Protein AF-A0A7S0SX00-F1 (afdb_monomer_lite)

Secondary structure (DSSP, 8-state):
-B-TTS-B--PPPTTPPPEETTEEPP-SHHHHHHHHHHHHHHHHH-GGGHHHHHHHHHHHHT-S-HHHHHHHHHHIIIIITTSHHHHHHHHHHHHHHHHHHHHHHHHHHHHHHHHHHHHHHHHHHHHHHHHHHHHHHHHHHHHHHHHHT-S-------------------PPP------------

Foldseek 3Di:
DQDPVRQDDDDDDPPDADDDPRDGDDPDLVSLLVLLVVLLVCLVPPPVCNVVSLSVLLVQCVDPDPSSNVSSVCCCVPPVCVPVVRVVVSVVSVVVVVVVVVVVVVVVVVVVVVVVVVVVVVVVVVVVVVVVVVVVVVVVVVVVVVVVVPDDDDDDDDDDDDDDDDDDDDDDDDDDDDDDDDDDD

Organism: NCBI:txid81844

Structure (mmCIF, N/CA/C/O backbone):
data_AF-A0A7S0SX00-F1
#
_entry.id   AF-A0A7S0SX00-F1
#
loop_
_atom_site.group_PDB
_atom_site.id
_atom_site.type_symbol
_atom_site.label_atom_id
_atom_site.label_alt_id
_atom_site.label_comp_id
_atom_site.label_asym_id
_atom_site.label_entity_id
_atom_site.label_seq_id
_atom_site.pdbx_PDB_ins_code
_atom_site.Cartn_x
_atom_site.Cartn_y
_atom_site.Cartn_z
_atom_site.occupancy
_atom_site.B_iso_or_equiv
_atom_site.auth_seq_id
_atom_site.auth_comp_id
_atom_site.auth_asym_id
_atom_site.auth_atom_id
_atom_site.pdbx_PDB_model_num
ATOM 1 N N . ALA A 1 1 ? -12.223 7.761 -9.720 1.00 36.47 1 ALA A N 1
ATOM 2 C CA . ALA A 1 1 ? -13.279 6.905 -10.311 1.00 36.47 1 ALA A CA 1
ATOM 3 C C . ALA A 1 1 ? -13.471 5.726 -9.370 1.00 36.47 1 ALA A C 1
ATOM 5 O O . ALA A 1 1 ? -12.463 5.215 -8.903 1.00 36.47 1 ALA A O 1
ATOM 6 N N . CYS A 1 2 ? -14.705 5.360 -9.010 1.00 35.2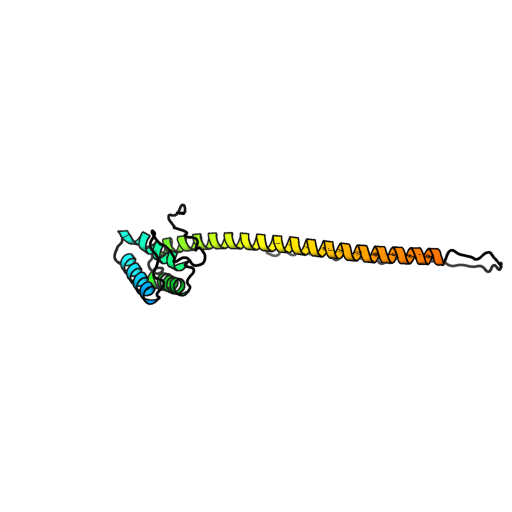8 2 CYS A N 1
ATOM 7 C CA . CYS A 1 2 ? -14.933 4.230 -8.103 1.00 35.28 2 CYS A CA 1
ATOM 8 C C . CYS A 1 2 ? -14.631 2.924 -8.835 1.00 35.28 2 CYS A C 1
ATOM 10 O O . CYS A 1 2 ? -15.199 2.684 -9.901 1.00 35.28 2 CYS A O 1
ATOM 12 N N . ASP A 1 3 ? -13.738 2.110 -8.278 1.00 43.22 3 ASP A N 1
ATOM 13 C CA . ASP A 1 3 ? -13.474 0.779 -8.813 1.00 43.22 3 ASP A CA 1
ATOM 14 C C . ASP A 1 3 ? -14.570 -0.208 -8.381 1.00 43.22 3 ASP A C 1
ATOM 16 O O . ASP A 1 3 ? -15.343 0.065 -7.458 1.00 43.22 3 ASP A O 1
ATOM 20 N N . ARG A 1 4 ? -14.640 -1.372 -9.038 1.00 40.38 4 ARG A N 1
ATOM 21 C CA . ARG A 1 4 ? -15.691 -2.403 -8.844 1.00 40.38 4 ARG A CA 1
ATOM 22 C C . ARG A 1 4 ? -15.840 -2.896 -7.389 1.00 40.38 4 ARG A C 1
ATOM 24 O O . ARG A 1 4 ? -16.861 -3.482 -7.049 1.00 40.38 4 ARG A O 1
ATOM 31 N N . HIS A 1 5 ? -14.858 -2.610 -6.535 1.00 45.47 5 HIS A N 1
ATOM 32 C CA . HIS A 1 5 ? -14.828 -2.945 -5.108 1.00 45.47 5 HIS A CA 1
ATOM 33 C C . HIS A 1 5 ? -15.211 -1.778 -4.175 1.00 45.47 5 HIS A C 1
ATOM 35 O O . HIS A 1 5 ? -15.063 -1.889 -2.964 1.00 45.47 5 HIS A O 1
ATOM 41 N N . GLY A 1 6 ? -15.684 -0.646 -4.708 1.00 46.62 6 GLY A N 1
ATOM 42 C CA . GLY A 1 6 ? -16.074 0.520 -3.905 1.00 46.62 6 GLY A CA 1
ATOM 43 C C . GLY A 1 6 ? -14.903 1.353 -3.369 1.00 46.62 6 GLY A C 1
ATOM 44 O O . GLY A 1 6 ? -15.136 2.312 -2.639 1.00 46.62 6 GLY A O 1
ATOM 45 N N . PHE A 1 7 ? -13.662 1.033 -3.750 1.00 48.25 7 PHE A N 1
ATOM 46 C CA . PHE A 1 7 ? -12.476 1.808 -3.384 1.00 48.25 7 PHE A CA 1
ATOM 47 C C . PHE A 1 7 ? -12.285 2.993 -4.333 1.00 48.25 7 PHE A C 1
ATOM 49 O O . PHE A 1 7 ? -12.305 2.848 -5.562 1.00 48.25 7 PHE A O 1
ATOM 56 N N . PHE A 1 8 ? -12.129 4.187 -3.762 1.00 47.72 8 PHE A N 1
ATOM 57 C CA . PHE A 1 8 ? -11.942 5.413 -4.520 1.00 47.72 8 PHE A CA 1
ATOM 58 C C . PHE A 1 8 ? -10.446 5.649 -4.732 1.00 47.72 8 PHE A C 1
ATOM 60 O O . PHE A 1 8 ? -9.737 6.135 -3.858 1.00 47.72 8 PHE A O 1
ATOM 67 N N . VAL A 1 9 ? -9.949 5.303 -5.920 1.00 47.97 9 VAL A N 1
ATOM 68 C CA . VAL A 1 9 ? -8.576 5.645 -6.303 1.00 47.97 9 VAL A CA 1
ATOM 69 C C . VAL A 1 9 ? -8.582 7.082 -6.819 1.00 47.97 9 VAL A C 1
ATOM 71 O O . VAL A 1 9 ? -8.964 7.340 -7.967 1.00 47.97 9 VAL A O 1
ATOM 74 N N . ASP A 1 10 ? -8.197 8.027 -5.961 1.00 48.75 10 ASP A N 1
ATOM 75 C CA . ASP A 1 10 ? -7.885 9.392 -6.378 1.00 48.75 10 ASP A CA 1
ATOM 76 C C . ASP A 1 10 ? -6.407 9.437 -6.780 1.00 48.75 10 ASP A C 1
ATOM 78 O O . ASP A 1 10 ? -5.506 9.257 -5.961 1.00 48.75 10 ASP A O 1
ATOM 82 N N . THR A 1 11 ? -6.131 9.610 -8.072 1.00 46.94 11 THR A N 1
ATOM 83 C CA . THR A 1 11 ? -4.756 9.798 -8.544 1.00 46.94 11 THR A CA 1
ATOM 84 C C . THR A 1 11 ? -4.294 11.195 -8.133 1.00 46.94 11 THR A C 1
ATOM 86 O O . THR A 1 11 ? -4.898 12.171 -8.597 1.00 46.94 11 THR A O 1
ATOM 89 N N . PRO A 1 12 ? -3.240 11.346 -7.311 1.00 46.03 12 PRO A N 1
ATOM 90 C CA . PRO A 1 12 ? -2.782 12.664 -6.906 1.00 46.03 12 PRO A CA 1
ATOM 91 C C . PRO A 1 12 ? -2.253 13.419 -8.129 1.00 46.03 12 PRO A C 1
ATOM 93 O O . PRO A 1 12 ? -1.304 12.997 -8.793 1.00 46.03 12 PRO A O 1
ATOM 96 N N . LYS A 1 13 ? -2.876 14.559 -8.436 1.00 39.19 13 LYS A N 1
ATOM 97 C CA . LYS A 1 13 ? -2.309 15.551 -9.352 1.00 39.19 13 LYS A CA 1
ATOM 98 C C . LYS A 1 13 ? -1.195 16.282 -8.603 1.00 39.19 13 LYS A C 1
ATOM 100 O O . LYS A 1 13 ? -1.405 16.702 -7.466 1.00 39.19 13 LYS A O 1
ATOM 105 N N . ALA A 1 14 ? -0.031 16.423 -9.236 1.00 36.81 14 ALA A N 1
ATOM 106 C CA . ALA A 1 14 ? 1.136 17.099 -8.672 1.00 36.81 14 ALA A CA 1
ATOM 107 C C . ALA A 1 14 ? 0.743 18.452 -8.040 1.00 36.81 14 ALA A C 1
ATOM 109 O O . ALA A 1 14 ? 0.305 19.361 -8.742 1.00 36.81 14 ALA A O 1
ATOM 110 N N . GLY A 1 15 ? 0.851 18.550 -6.710 1.00 46.94 15 GLY A N 1
ATOM 111 C CA . GLY A 1 15 ? 0.609 19.776 -5.936 1.00 46.94 15 GLY A CA 1
ATOM 112 C C . GLY A 1 15 ? -0.832 20.049 -5.476 1.00 46.94 15 GLY A C 1
ATOM 113 O O . GLY A 1 15 ? -1.072 21.095 -4.882 1.00 46.94 15 GLY A O 1
ATOM 114 N N . GLY A 1 16 ? -1.798 19.157 -5.722 1.00 48.38 16 GLY A N 1
ATOM 115 C CA . GLY A 1 16 ? -3.190 19.345 -5.296 1.00 48.38 16 GLY A CA 1
ATOM 116 C C . GLY A 1 16 ? -3.480 18.728 -3.929 1.00 48.38 16 GLY A C 1
ATOM 117 O O . GLY A 1 16 ? -3.209 17.549 -3.719 1.00 48.38 16 GLY A O 1
ATOM 118 N N . ALA A 1 17 ? -4.058 19.509 -3.014 1.00 52.56 17 ALA A N 1
ATOM 119 C CA . ALA A 1 17 ? -4.502 19.026 -1.710 1.00 52.56 17 ALA A CA 1
ATOM 120 C C . ALA A 1 17 ? -5.427 17.802 -1.859 1.00 52.56 17 ALA A C 1
ATOM 122 O O . ALA A 1 17 ? -6.330 17.799 -2.700 1.00 52.56 17 ALA A O 1
ATOM 123 N N . VAL A 1 18 ? -5.173 16.755 -1.073 1.00 54.34 18 VAL A N 1
ATOM 124 C CA . VAL A 1 18 ? -5.804 15.440 -1.256 1.00 54.34 18 VAL A CA 1
ATOM 125 C C . VAL A 1 18 ? -7.273 15.497 -0.875 1.00 54.34 18 VAL A C 1
ATOM 127 O O . VAL A 1 18 ? -7.613 16.071 0.155 1.00 54.34 18 VAL A O 1
ATOM 130 N N . ARG A 1 19 ? -8.151 14.946 -1.719 1.00 56.34 19 ARG A N 1
ATOM 131 C CA . ARG A 1 19 ? -9.602 15.068 -1.574 1.00 56.34 19 ARG A CA 1
ATOM 132 C C . ARG A 1 19 ? -10.212 13.720 -1.208 1.00 56.34 19 ARG A C 1
ATOM 134 O O . ARG A 1 19 ? -9.896 12.708 -1.810 1.00 56.34 19 ARG A O 1
ATOM 141 N N . TRP A 1 20 ? -11.135 13.726 -0.258 1.00 56.38 20 TRP A N 1
ATOM 142 C CA . TRP A 1 20 ? -11.987 12.591 0.067 1.00 56.38 20 TRP A CA 1
ATOM 143 C C . TRP A 1 20 ? -13.433 13.050 0.187 1.00 56.38 20 TRP A C 1
ATOM 145 O O . TRP A 1 20 ? -13.724 14.044 0.856 1.00 56.38 20 TRP A O 1
ATOM 155 N N . GLY A 1 21 ? -14.343 12.391 -0.537 1.00 57.62 21 GLY A N 1
ATOM 156 C CA . GLY A 1 21 ? -15.744 12.823 -0.624 1.00 57.62 21 GLY A CA 1
ATOM 157 C C . GLY A 1 21 ? -15.900 14.288 -1.067 1.00 57.62 21 GLY A C 1
ATOM 158 O O . GLY A 1 21 ? -16.826 14.973 -0.645 1.00 57.62 21 GLY A O 1
ATOM 159 N N . GLY A 1 22 ? -14.943 14.808 -1.847 1.00 61.22 22 GLY A N 1
ATOM 160 C CA . GLY A 1 22 ? -14.886 16.211 -2.267 1.00 61.22 22 GLY A CA 1
ATOM 161 C C . GLY A 1 22 ? -14.224 17.183 -1.278 1.00 61.22 22 GLY A C 1
ATOM 162 O O . GLY A 1 22 ? -13.987 18.331 -1.668 1.00 61.22 22 GLY A O 1
ATOM 163 N N . ARG A 1 23 ? -13.867 16.749 -0.059 1.00 59.81 23 ARG A N 1
ATOM 164 C CA . ARG A 1 23 ? -13.226 17.570 0.986 1.00 59.81 23 ARG A CA 1
ATOM 165 C C . ARG A 1 23 ? -11.725 17.341 1.073 1.00 59.81 23 ARG A C 1
ATOM 167 O O . ARG A 1 23 ? -11.265 16.220 0.937 1.00 59.81 23 ARG A O 1
ATOM 174 N N . VAL A 1 24 ? -10.973 18.405 1.330 1.00 66.25 24 VAL A N 1
ATOM 175 C CA . VAL A 1 24 ? -9.517 18.335 1.488 1.00 66.25 24 VAL A CA 1
ATOM 176 C C . VAL A 1 24 ? -9.162 17.670 2.822 1.00 66.25 24 VAL A C 1
ATOM 178 O O . VAL A 1 24 ? -9.685 18.078 3.861 1.00 66.25 24 VAL A O 1
ATOM 181 N N . LEU A 1 25 ? -8.294 16.655 2.801 1.00 64.31 25 LEU A N 1
ATOM 182 C CA . LEU A 1 25 ? -7.748 16.052 4.014 1.00 64.31 25 LEU A CA 1
ATOM 183 C C . LEU A 1 25 ? -6.803 17.032 4.720 1.00 64.31 25 LEU A C 1
ATOM 185 O O . LEU A 1 25 ? -6.036 17.738 4.059 1.00 64.31 25 LEU A O 1
ATOM 189 N N . PRO A 1 26 ? -6.815 17.061 6.062 1.00 67.31 26 PRO A N 1
ATOM 190 C CA . PRO A 1 26 ? -5.881 17.881 6.811 1.00 67.31 26 PRO A CA 1
ATOM 191 C C . PRO A 1 26 ? -4.442 17.429 6.544 1.00 67.31 26 PRO A C 1
ATOM 193 O O . PRO A 1 26 ? -4.122 16.249 6.630 1.00 67.31 26 PRO A O 1
ATOM 196 N N . THR A 1 27 ? -3.570 18.388 6.239 1.00 68.06 27 THR A N 1
ATOM 197 C CA . THR A 1 27 ? -2.130 18.156 6.020 1.00 68.06 27 THR A CA 1
ATOM 198 C C . THR A 1 27 ? -1.314 18.378 7.301 1.00 68.06 27 THR A C 1
ATOM 200 O O . THR A 1 27 ? -0.145 18.015 7.373 1.00 68.06 27 THR A O 1
ATOM 203 N N . SER A 1 28 ? -1.910 18.971 8.344 1.00 79.81 28 SER A N 1
ATOM 204 C CA . SER A 1 28 ? -1.239 19.152 9.632 1.00 79.81 28 SER A CA 1
ATOM 205 C C . SER A 1 28 ? -1.174 17.830 10.400 1.00 79.81 28 SER A C 1
ATOM 207 O O . SER A 1 28 ? -2.185 17.152 10.592 1.00 79.81 28 SER A O 1
ATOM 209 N N . GLY A 1 29 ? 0.021 17.470 10.879 1.00 78.81 29 GLY A N 1
ATOM 210 C CA . GLY A 1 29 ? 0.243 16.201 11.574 1.00 78.81 29 GLY A CA 1
ATOM 211 C C . GLY A 1 29 ? -0.714 15.985 12.753 1.00 78.81 29 GLY A C 1
ATOM 212 O O . GLY A 1 29 ? -1.309 14.919 12.874 1.00 78.81 29 GLY A O 1
ATOM 213 N N . GLU A 1 30 ? -0.921 16.989 13.601 1.00 84.50 30 GLU A N 1
ATOM 214 C CA . GLU A 1 30 ? -1.809 16.864 14.768 1.00 84.50 30 GLU A CA 1
ATOM 215 C C . GLU A 1 30 ? -3.259 16.549 14.378 1.00 84.50 30 GLU A C 1
ATOM 217 O O . GLU A 1 30 ? -3.884 15.657 14.956 1.00 84.50 30 GLU A O 1
ATOM 222 N N . ALA A 1 31 ? -3.776 17.205 13.335 1.00 84.88 31 ALA A N 1
ATOM 223 C CA . ALA A 1 31 ? -5.123 16.945 12.839 1.00 84.88 31 ALA A CA 1
ATOM 224 C C . ALA A 1 31 ? -5.249 15.537 12.241 1.00 84.88 31 ALA A C 1
ATOM 226 O O . ALA A 1 31 ? -6.278 14.889 12.416 1.00 84.88 31 ALA A O 1
ATOM 227 N N . VAL A 1 32 ? -4.196 15.037 11.588 1.00 85.50 32 VAL A N 1
ATOM 228 C CA . VAL A 1 32 ? -4.141 13.662 11.071 1.00 85.50 32 VAL A CA 1
ATOM 229 C C . VAL A 1 32 ? -4.155 12.649 12.214 1.00 85.50 32 VAL A C 1
ATOM 231 O O . VAL A 1 32 ? -4.906 11.679 12.153 1.00 85.50 32 VAL A O 1
ATOM 234 N N . THR A 1 33 ? -3.375 12.863 13.278 1.00 88.25 33 THR A N 1
ATOM 235 C CA . THR A 1 33 ? -3.389 11.970 14.450 1.00 88.25 33 THR A CA 1
ATOM 236 C C . THR A 1 33 ? -4.764 11.935 15.100 1.00 88.25 33 THR A C 1
ATOM 238 O O . THR A 1 33 ? -5.264 10.851 15.406 1.00 88.25 33 THR A O 1
ATOM 241 N N . LEU A 1 34 ? -5.387 13.102 15.288 1.00 90.44 34 LEU A N 1
ATOM 242 C CA . LEU A 1 34 ? -6.723 13.190 15.865 1.00 90.44 34 LEU A CA 1
ATOM 243 C C . LEU A 1 34 ? -7.755 12.489 14.975 1.00 90.44 34 LEU A C 1
ATOM 245 O O . LEU A 1 34 ? -8.509 11.662 15.474 1.00 90.44 34 LEU A O 1
ATOM 249 N N . ALA A 1 35 ? -7.748 12.750 13.665 1.00 89.56 35 ALA A N 1
ATOM 250 C CA . ALA A 1 35 ? -8.666 12.122 12.716 1.00 89.56 35 ALA A CA 1
ATOM 251 C C . ALA A 1 35 ? -8.503 10.595 12.661 1.00 89.56 35 ALA A C 1
ATOM 253 O O . ALA A 1 35 ? -9.483 9.859 12.653 1.00 89.56 35 ALA A O 1
ATOM 254 N N . LEU A 1 36 ? -7.268 10.092 12.661 1.00 90.56 36 LEU A N 1
ATOM 255 C CA . LEU A 1 36 ? -7.012 8.651 12.686 1.00 90.56 36 LEU A CA 1
ATOM 256 C C . LEU A 1 36 ? -7.439 8.015 14.017 1.00 90.56 36 LEU A C 1
ATOM 258 O O . LEU A 1 36 ? -7.940 6.891 14.027 1.00 90.56 36 LEU A O 1
ATOM 262 N N . SER A 1 37 ? -7.279 8.733 15.130 1.00 90.88 37 SER A N 1
ATOM 263 C CA . SER A 1 37 ? -7.721 8.264 16.448 1.00 90.88 37 SER A CA 1
ATOM 264 C C . SER A 1 37 ? -9.246 8.192 16.523 1.00 90.88 37 SER A C 1
ATOM 266 O O . SER A 1 37 ? -9.787 7.163 16.914 1.00 90.88 37 SER A O 1
ATOM 268 N N . THR A 1 38 ? -9.950 9.221 16.044 1.00 91.81 38 THR A N 1
ATOM 269 C CA . THR A 1 38 ? -11.419 9.217 16.006 1.00 91.81 38 THR A CA 1
ATOM 270 C C . THR A 1 38 ? -11.968 8.161 15.051 1.00 91.81 38 THR A C 1
ATOM 272 O O . THR A 1 38 ? -12.930 7.479 15.395 1.00 91.81 38 THR A O 1
ATOM 275 N N . LEU A 1 39 ? -11.348 7.957 13.882 1.00 91.38 39 LEU A N 1
ATOM 276 C CA . LEU A 1 39 ? -11.736 6.887 12.956 1.00 91.38 39 LEU A CA 1
ATOM 277 C C . LEU A 1 39 ? -11.591 5.506 13.591 1.00 91.38 39 LEU A C 1
ATOM 279 O O . LEU A 1 39 ? -12.482 4.673 13.445 1.00 91.38 39 LEU A O 1
ATOM 283 N N . ARG A 1 40 ? -10.501 5.262 14.323 1.00 91.25 40 ARG A N 1
ATOM 284 C CA . ARG A 1 40 ? -10.316 4.013 15.064 1.00 91.25 40 ARG A CA 1
ATOM 285 C C . ARG A 1 40 ? -11.447 3.788 16.064 1.00 91.25 40 ARG A C 1
ATOM 287 O O . ARG A 1 40 ? -12.005 2.694 16.103 1.00 91.25 40 ARG A O 1
ATOM 294 N N . ASP A 1 41 ? -11.760 4.791 16.872 1.00 91.62 41 ASP A N 1
ATOM 295 C CA . ASP A 1 41 ? -12.770 4.644 17.918 1.00 91.62 41 ASP A CA 1
ATOM 296 C C . ASP A 1 41 ? -14.159 4.424 17.295 1.00 91.62 41 ASP A C 1
ATOM 298 O O . ASP A 1 41 ? -14.880 3.517 17.701 1.00 91.62 41 ASP A O 1
ATOM 302 N N . LEU A 1 42 ? -14.473 5.111 16.189 1.00 91.00 42 LEU A N 1
ATOM 303 C CA . LEU A 1 42 ? -15.684 4.856 15.401 1.00 91.00 42 LEU A CA 1
ATOM 304 C C . LEU A 1 42 ? -15.756 3.423 14.848 1.00 91.00 42 LEU A C 1
ATOM 306 O O . LEU A 1 42 ? -16.820 2.810 14.895 1.00 91.00 42 LEU A O 1
ATOM 310 N N . ILE A 1 43 ? -14.648 2.865 14.353 1.00 90.56 43 ILE A N 1
ATOM 311 C CA . ILE A 1 43 ? -14.589 1.479 13.848 1.00 90.56 43 ILE A CA 1
ATOM 312 C C . ILE A 1 43 ? -14.928 0.472 14.959 1.00 90.56 43 ILE A C 1
ATOM 314 O O . ILE A 1 43 ? -15.648 -0.507 14.716 1.00 90.56 43 ILE A O 1
ATOM 318 N N . LEU A 1 44 ? -14.416 0.711 16.169 1.00 87.50 44 LEU A N 1
ATOM 319 C CA . LEU A 1 44 ? -14.594 -0.174 17.319 1.00 87.50 44 LEU A CA 1
ATOM 320 C C . LEU A 1 44 ? -15.989 -0.030 17.947 1.00 87.50 44 LEU A C 1
ATOM 322 O O . LEU A 1 44 ? -16.628 -1.039 18.240 1.00 87.50 44 LEU A O 1
ATOM 326 N N . GLU A 1 45 ? -16.484 1.198 18.101 1.00 89.25 45 GLU A N 1
ATOM 327 C CA . GLU A 1 45 ? -17.716 1.502 18.840 1.00 89.25 45 GLU A CA 1
ATOM 328 C C . GLU A 1 45 ? -18.986 1.490 17.975 1.00 89.25 45 GLU A C 1
ATOM 330 O O . GLU A 1 45 ? -20.090 1.300 18.493 1.00 89.25 45 GLU A O 1
ATOM 335 N N . ARG A 1 46 ? -18.877 1.696 16.653 1.00 86.88 46 ARG A N 1
ATOM 336 C CA . ARG A 1 46 ? -20.033 1.833 15.749 1.00 86.88 46 ARG A CA 1
ATOM 337 C C . ARG A 1 46 ? -19.993 0.799 14.613 1.00 86.88 46 ARG A C 1
ATOM 339 O O . ARG A 1 46 ? -19.427 1.067 13.554 1.00 86.88 46 ARG A O 1
ATOM 346 N N . PRO A 1 47 ? -20.708 -0.335 14.749 1.00 80.06 47 PRO A N 1
ATOM 347 C CA . PRO A 1 47 ? -20.876 -1.311 13.671 1.00 80.06 47 PRO A CA 1
ATOM 348 C C . PRO A 1 47 ? -21.355 -0.747 12.315 1.00 80.06 47 PRO A C 1
ATOM 350 O O . PRO A 1 47 ? -20.795 -1.166 11.304 1.00 80.06 47 PRO A O 1
ATOM 353 N N . PRO A 1 48 ? -22.315 0.205 12.226 1.00 82.25 48 PRO A N 1
ATOM 354 C CA . PRO A 1 48 ? -22.839 0.638 10.924 1.00 82.25 48 PRO A CA 1
ATOM 355 C C . PRO A 1 48 ? -21.867 1.511 10.117 1.00 82.25 48 PRO A C 1
ATOM 357 O O . PRO A 1 48 ? -21.961 1.556 8.896 1.00 82.25 48 PRO A O 1
ATOM 360 N N . ALA A 1 49 ? -20.928 2.198 10.775 1.00 82.88 49 ALA A N 1
ATOM 361 C CA . ALA A 1 49 ? -19.942 3.056 10.109 1.00 82.88 49 ALA A CA 1
ATOM 362 C C . ALA A 1 49 ? -18.602 2.343 9.860 1.00 82.88 49 ALA A C 1
ATOM 364 O O . ALA A 1 49 ? -17.735 2.872 9.166 1.00 82.88 49 ALA A O 1
ATOM 365 N N . ARG A 1 50 ? -18.433 1.135 10.409 1.00 87.2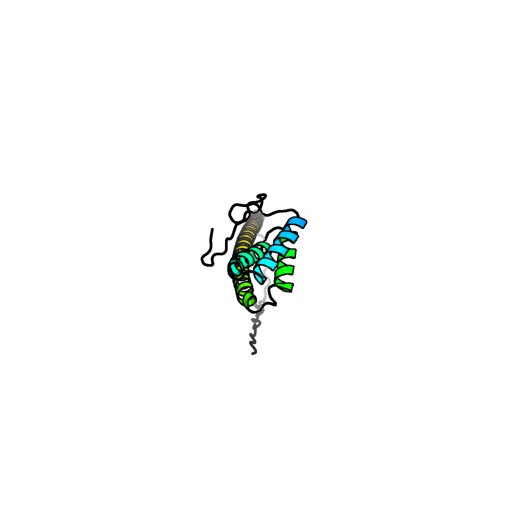5 50 ARG A N 1
ATOM 366 C CA . ARG A 1 50 ? -17.168 0.398 10.453 1.00 87.25 50 ARG A CA 1
ATOM 367 C C . ARG A 1 50 ? -16.513 0.248 9.088 1.00 87.25 50 ARG A C 1
ATOM 369 O O . ARG A 1 50 ? -15.342 0.576 8.948 1.00 87.25 50 ARG A O 1
ATOM 376 N N . THR A 1 51 ? -17.261 -0.208 8.089 1.00 84.25 51 THR A N 1
ATOM 377 C CA . THR A 1 51 ? -16.722 -0.469 6.748 1.00 84.25 51 THR A CA 1
ATOM 378 C C . THR A 1 51 ? -16.242 0.813 6.067 1.00 84.25 51 THR A C 1
ATOM 380 O O . THR A 1 51 ? -15.148 0.834 5.514 1.00 84.25 51 THR A O 1
ATOM 383 N N . ALA A 1 52 ? -17.011 1.902 6.172 1.00 85.31 52 ALA A N 1
ATOM 384 C CA . ALA A 1 52 ? -16.650 3.195 5.589 1.00 85.31 52 ALA A CA 1
ATOM 385 C C . ALA A 1 52 ? -15.463 3.855 6.312 1.00 85.31 52 ALA A C 1
ATOM 387 O O . ALA A 1 52 ? -14.602 4.472 5.689 1.00 85.31 52 ALA A O 1
ATOM 388 N N . CYS A 1 53 ? -15.388 3.720 7.638 1.00 88.00 53 CYS A N 1
ATOM 389 C CA . CYS A 1 53 ? -14.244 4.209 8.402 1.00 88.00 53 CYS A CA 1
ATOM 390 C C . CYS A 1 53 ? -12.989 3.358 8.159 1.00 88.00 53 CYS A C 1
ATOM 392 O O . CYS A 1 53 ? -11.887 3.899 8.118 1.00 88.00 53 CYS A O 1
ATOM 394 N N . LEU A 1 54 ? -13.135 2.045 7.961 1.00 89.31 54 LEU A N 1
ATOM 395 C CA . LEU A 1 54 ? -12.020 1.161 7.633 1.00 89.31 54 LEU A CA 1
ATOM 396 C C . LEU A 1 54 ? -11.437 1.495 6.256 1.00 89.31 54 LEU A C 1
ATOM 398 O O . LEU A 1 54 ? -10.222 1.642 6.145 1.00 89.31 54 LEU A O 1
ATOM 402 N N . SER A 1 55 ? -12.281 1.674 5.233 1.00 87.56 55 SER A N 1
ATOM 403 C CA . SER A 1 55 ? -11.815 2.045 3.890 1.00 87.56 55 SER A CA 1
ATOM 404 C C . SER A 1 55 ? -11.047 3.367 3.909 1.00 87.56 55 SER A C 1
ATOM 406 O O . SER A 1 55 ? -9.982 3.470 3.313 1.00 87.56 55 SER A O 1
ATOM 408 N N . LEU A 1 56 ? -11.521 4.337 4.691 1.00 86.69 56 LEU A N 1
ATOM 409 C CA . LEU A 1 56 ? -10.848 5.613 4.932 1.00 86.69 56 LEU A CA 1
ATOM 410 C C . LEU A 1 56 ? -9.438 5.464 5.516 1.00 86.69 56 LEU A C 1
ATOM 412 O O . LEU A 1 56 ? -8.484 6.075 5.038 1.00 86.69 56 LEU A O 1
ATOM 416 N N . VAL A 1 57 ? -9.295 4.661 6.571 1.00 90.50 57 VAL A N 1
ATOM 417 C CA . VAL A 1 57 ? -7.989 4.436 7.208 1.00 90.50 57 VAL A CA 1
ATOM 418 C C . VAL A 1 57 ? -7.032 3.723 6.245 1.00 90.50 57 VAL A C 1
ATOM 420 O O . VAL A 1 57 ? -5.840 4.031 6.223 1.00 90.50 57 VAL A O 1
ATOM 423 N N . LEU A 1 58 ? -7.549 2.804 5.428 1.00 89.94 58 LEU A N 1
ATOM 424 C CA . LEU A 1 58 ? -6.775 2.080 4.422 1.00 89.94 58 LEU A CA 1
ATOM 425 C C . LEU A 1 58 ? -6.346 2.979 3.250 1.00 89.94 58 LEU A C 1
ATOM 427 O O . LEU A 1 58 ? -5.198 2.901 2.816 1.00 89.94 58 LEU A O 1
ATOM 431 N N . GLU A 1 59 ? -7.195 3.908 2.807 1.00 87.75 59 GLU A N 1
ATOM 432 C CA . GLU A 1 59 ? -6.831 4.947 1.831 1.00 87.75 59 GLU A CA 1
ATOM 433 C C . GLU A 1 59 ? -5.716 5.864 2.372 1.00 87.75 59 GLU A C 1
ATOM 435 O O . GLU A 1 59 ? -4.748 6.162 1.667 1.00 87.75 59 GLU A O 1
ATOM 440 N N . CYS A 1 60 ? -5.766 6.229 3.658 1.00 86.44 60 CYS A N 1
ATOM 441 C CA . CYS A 1 60 ? -4.676 6.957 4.317 1.00 86.44 60 CYS A CA 1
ATOM 442 C C . CYS A 1 60 ? -3.355 6.161 4.348 1.00 86.44 60 CYS A C 1
ATOM 444 O O . CYS A 1 60 ? -2.280 6.760 4.346 1.00 86.44 60 CYS A O 1
ATOM 446 N N . ALA A 1 61 ? -3.403 4.825 4.349 1.00 90.00 61 ALA A N 1
ATOM 447 C CA . ALA A 1 61 ? -2.216 3.964 4.348 1.00 90.00 61 ALA A CA 1
ATOM 448 C C . ALA A 1 61 ? -1.533 3.842 2.971 1.00 90.00 61 ALA A C 1
ATOM 450 O O . ALA A 1 61 ? -0.394 3.383 2.895 1.00 90.00 61 ALA A O 1
ATOM 451 N N . VAL A 1 62 ? -2.181 4.282 1.889 1.00 87.81 62 VAL A N 1
ATOM 452 C CA . VAL A 1 62 ? -1.596 4.347 0.532 1.00 87.81 62 VAL A CA 1
ATOM 453 C C . VAL A 1 62 ? -1.346 5.784 0.068 1.00 87.81 62 VAL A C 1
ATOM 455 O O . VAL A 1 62 ? -1.006 6.032 -1.088 1.00 87.81 62 VAL A O 1
ATOM 458 N N . HIS A 1 63 ? -1.494 6.740 0.982 1.00 84.69 63 HIS A N 1
ATOM 459 C CA . HIS A 1 63 ? -1.360 8.163 0.717 1.00 84.69 63 HIS A CA 1
ATOM 460 C C . HIS A 1 63 ? 0.081 8.557 0.341 1.00 84.69 63 HIS A C 1
ATOM 462 O O . HIS A 1 63 ? 1.043 7.951 0.814 1.00 84.69 63 HIS A O 1
ATOM 468 N N . SER A 1 64 ? 0.253 9.598 -0.480 1.00 83.44 64 SER A N 1
ATOM 469 C CA . SER A 1 64 ? 1.574 10.063 -0.938 1.00 83.44 64 SER A CA 1
ATOM 470 C C . SER A 1 64 ? 2.425 10.678 0.177 1.00 83.44 64 SER A C 1
ATOM 472 O O . SER A 1 64 ? 3.641 10.538 0.163 1.00 83.44 64 SER A O 1
ATOM 474 N N . ASP A 1 65 ? 1.788 11.339 1.144 1.00 83.62 65 ASP A N 1
ATOM 475 C CA . ASP A 1 65 ? 2.447 11.894 2.335 1.00 83.62 65 ASP A CA 1
ATOM 476 C C . ASP A 1 65 ? 2.876 10.786 3.311 1.00 83.62 65 ASP A C 1
ATOM 478 O O . ASP A 1 65 ? 2.043 10.048 3.847 1.00 83.62 65 ASP A O 1
ATOM 482 N N . ASP A 1 66 ? 4.181 10.706 3.558 1.00 85.06 66 ASP A N 1
ATOM 483 C CA . ASP A 1 66 ? 4.829 9.729 4.429 1.00 85.06 66 ASP A CA 1
ATOM 484 C C . ASP A 1 66 ? 4.370 9.829 5.889 1.00 85.06 66 ASP A C 1
ATOM 486 O O . ASP A 1 66 ? 4.269 8.806 6.570 1.00 85.06 66 ASP A O 1
ATOM 490 N N . VAL A 1 67 ? 4.054 11.033 6.381 1.00 85.50 67 VAL A N 1
ATOM 491 C CA . VAL A 1 67 ? 3.621 11.245 7.770 1.00 85.50 67 VAL A CA 1
ATOM 492 C C . VAL A 1 67 ? 2.231 10.655 7.982 1.00 85.50 67 VAL A C 1
ATOM 494 O O . VAL A 1 67 ? 2.000 9.931 8.955 1.00 85.50 67 VAL A O 1
ATOM 497 N N . VAL A 1 68 ? 1.312 10.928 7.052 1.00 86.00 68 VAL A N 1
ATOM 498 C CA . VAL A 1 68 ? -0.049 10.372 7.058 1.00 86.00 68 VAL A CA 1
ATOM 499 C C . VAL A 1 68 ? 0.009 8.857 6.896 1.00 86.00 68 VAL A C 1
ATOM 501 O O . VAL A 1 68 ? -0.552 8.119 7.711 1.00 86.00 68 VAL A O 1
ATOM 504 N N . ARG A 1 69 ? 0.766 8.398 5.895 1.00 90.56 69 ARG A N 1
ATOM 505 C CA . ARG A 1 69 ? 0.928 6.985 5.563 1.00 90.56 69 ARG A CA 1
ATOM 506 C C . ARG A 1 69 ? 1.504 6.186 6.727 1.00 90.56 69 ARG A C 1
ATOM 508 O O . ARG A 1 69 ? 0.925 5.179 7.126 1.00 90.56 69 ARG A O 1
ATOM 515 N N . GLY A 1 70 ? 2.598 6.650 7.327 1.00 90.12 70 GLY A N 1
ATOM 516 C CA . GLY A 1 70 ? 3.246 5.969 8.447 1.00 90.12 70 GLY A CA 1
ATOM 517 C C . GLY A 1 70 ? 2.342 5.848 9.677 1.00 90.12 70 GLY A C 1
ATOM 518 O O . GLY A 1 70 ? 2.306 4.796 10.320 1.00 90.12 70 GLY A O 1
ATOM 519 N N . ARG A 1 71 ? 1.561 6.891 9.986 1.00 90.44 71 ARG A N 1
ATOM 520 C CA . ARG A 1 71 ? 0.609 6.877 11.110 1.00 90.44 71 ARG A CA 1
ATOM 521 C C . ARG A 1 71 ? -0.559 5.927 10.853 1.00 90.44 71 ARG A C 1
ATOM 523 O O . ARG A 1 71 ? -0.900 5.149 11.744 1.00 90.44 71 ARG A O 1
ATOM 530 N N . ALA A 1 72 ? -1.121 5.942 9.646 1.00 91.50 72 ALA A N 1
ATOM 531 C CA . ALA A 1 72 ? -2.198 5.037 9.254 1.00 91.50 72 ALA A CA 1
ATOM 532 C C . ALA A 1 72 ? -1.739 3.570 9.255 1.00 91.50 72 ALA A C 1
ATOM 534 O O . ALA A 1 72 ? -2.393 2.733 9.871 1.00 91.50 72 ALA A O 1
ATOM 535 N N . ILE A 1 73 ? -0.571 3.260 8.679 1.00 93.06 73 ILE A N 1
ATOM 536 C CA . ILE A 1 73 ? 0.006 1.904 8.699 1.00 93.06 73 ILE A CA 1
ATOM 537 C C . ILE A 1 73 ? 0.192 1.420 10.137 1.00 93.06 73 ILE A C 1
ATOM 539 O O . ILE A 1 73 ? -0.219 0.312 10.482 1.00 93.06 73 ILE A O 1
ATOM 543 N N . ARG A 1 74 ? 0.771 2.260 11.005 1.00 93.12 74 ARG A N 1
ATOM 544 C CA . ARG A 1 74 ? 0.998 1.902 12.409 1.00 93.12 74 ARG A CA 1
ATOM 545 C C . ARG A 1 74 ? -0.315 1.669 13.158 1.00 93.12 74 ARG A C 1
ATOM 547 O O . ARG A 1 74 ? -0.373 0.786 14.010 1.00 93.12 74 ARG A O 1
ATOM 554 N N . LEU A 1 75 ? -1.364 2.430 12.845 1.00 92.25 75 LEU A N 1
ATOM 555 C CA . LEU A 1 75 ? -2.702 2.219 13.393 1.00 92.25 75 LEU A CA 1
ATOM 556 C C . LEU A 1 75 ? -3.297 0.880 12.932 1.00 92.25 75 LEU A C 1
ATOM 558 O O . LEU A 1 75 ? -3.765 0.104 13.767 1.00 92.25 75 LEU A O 1
ATOM 562 N N . VAL A 1 76 ? -3.253 0.603 11.627 1.00 93.06 76 VAL A N 1
ATOM 563 C CA . VAL A 1 76 ? -3.805 -0.620 11.029 1.00 93.06 76 VAL A CA 1
ATOM 564 C C . VAL A 1 76 ? -3.099 -1.852 11.586 1.00 93.06 76 VAL A C 1
ATOM 566 O O . VAL A 1 76 ? -3.762 -2.721 12.147 1.00 93.06 76 VAL A O 1
ATOM 569 N N . ALA A 1 77 ? -1.767 -1.887 11.521 1.00 92.12 77 ALA A N 1
ATOM 570 C CA . ALA A 1 77 ? -0.969 -3.033 11.949 1.00 92.12 77 ALA A CA 1
ATOM 571 C C . ALA A 1 77 ? -1.104 -3.321 13.452 1.00 92.12 77 ALA A C 1
ATOM 573 O O . ALA A 1 77 ? -1.248 -4.473 13.850 1.00 92.12 77 ALA A O 1
ATOM 574 N N . ASN A 1 78 ? -1.097 -2.281 14.293 1.00 93.06 78 ASN A N 1
ATOM 575 C CA . ASN A 1 78 ? -1.060 -2.483 15.742 1.00 93.06 78 ASN A CA 1
ATOM 576 C C . ASN A 1 78 ? -2.443 -2.605 16.384 1.00 93.06 78 ASN A C 1
ATOM 578 O O . ASN A 1 78 ? -2.557 -3.217 17.442 1.00 93.06 78 ASN A O 1
ATOM 582 N N . LYS A 1 79 ? -3.476 -1.955 15.830 1.00 89.62 79 LYS A N 1
ATOM 583 C CA . LYS A 1 79 ? -4.777 -1.820 16.510 1.00 89.62 79 LYS A CA 1
ATOM 584 C C . LYS A 1 79 ? -5.956 -2.414 15.748 1.00 89.62 79 LYS A C 1
ATOM 586 O O . LYS A 1 79 ? -6.898 -2.833 16.410 1.00 89.62 79 LYS A O 1
ATOM 591 N N . LEU A 1 80 ? -5.939 -2.429 14.413 1.00 88.88 80 LEU A N 1
ATOM 592 C CA . LEU A 1 80 ? -7.078 -2.912 13.616 1.00 88.88 80 LEU A CA 1
ATOM 593 C C . LEU A 1 80 ? -6.889 -4.354 13.137 1.00 88.88 80 LEU A C 1
ATOM 595 O O . LEU A 1 80 ? -7.825 -5.136 13.212 1.00 88.88 80 LEU A O 1
ATOM 599 N N . HIS A 1 81 ? -5.681 -4.729 12.718 1.00 91.00 81 HIS A N 1
ATOM 600 C CA . HIS A 1 81 ? -5.368 -6.083 12.258 1.00 91.00 81 HIS A CA 1
ATOM 601 C C . HIS A 1 81 ? -5.575 -7.180 13.324 1.00 91.00 81 HIS A C 1
ATOM 603 O O . HIS A 1 81 ? -6.085 -8.240 12.977 1.00 91.00 81 HIS A O 1
ATOM 609 N N . PRO A 1 82 ? -5.269 -6.966 14.624 1.00 91.69 82 PRO A N 1
ATOM 610 C CA . PRO A 1 82 ? -5.547 -7.973 15.656 1.00 91.69 82 PRO A CA 1
ATOM 611 C C . PRO A 1 82 ? -7.042 -8.262 15.869 1.00 91.69 82 PRO A C 1
ATOM 613 O O . PRO A 1 82 ? -7.401 -9.206 16.569 1.00 91.69 82 PRO A O 1
ATOM 616 N N . VAL A 1 83 ? -7.930 -7.436 15.309 1.00 89.06 83 VAL A N 1
ATOM 617 C CA . VAL A 1 83 ? -9.375 -7.603 15.427 1.00 89.06 83 VAL A CA 1
ATOM 618 C C . VAL A 1 83 ? -9.849 -8.557 14.329 1.00 89.06 83 VAL A C 1
ATOM 620 O O . VAL A 1 83 ? -9.941 -8.176 13.165 1.00 89.06 83 VAL A O 1
ATOM 623 N N . ALA A 1 84 ? -10.193 -9.790 14.709 1.00 86.75 84 ALA A N 1
ATOM 624 C CA . ALA A 1 84 ? -10.475 -10.889 13.775 1.00 86.75 84 ALA A CA 1
ATOM 625 C C . ALA A 1 84 ? -11.488 -10.547 12.664 1.00 86.75 84 ALA A C 1
ATOM 627 O O . ALA A 1 84 ? -11.269 -10.878 11.509 1.00 86.75 84 ALA A O 1
ATOM 628 N N . HIS A 1 85 ? -12.565 -9.821 12.979 1.00 85.19 85 HIS A N 1
ATOM 629 C CA . HIS A 1 85 ? -13.595 -9.464 11.993 1.00 85.19 85 HIS A CA 1
ATOM 630 C C . HIS A 1 85 ? -13.196 -8.322 11.035 1.00 85.19 85 HIS A C 1
ATOM 632 O O . HIS A 1 85 ? -13.975 -7.969 10.154 1.00 85.19 85 HIS A O 1
ATOM 638 N N . LEU A 1 86 ? -12.038 -7.685 11.246 1.00 87.31 86 LEU A N 1
ATOM 639 C CA . LEU A 1 86 ? -11.480 -6.650 10.367 1.00 87.31 86 LEU A CA 1
ATOM 640 C C . LEU A 1 86 ? -10.327 -7.180 9.511 1.00 87.31 86 LEU A C 1
ATOM 642 O O . LEU A 1 86 ? -10.045 -6.595 8.466 1.00 87.31 86 LEU A O 1
ATOM 646 N N . ALA A 1 87 ? -9.665 -8.254 9.953 1.00 90.38 87 ALA A N 1
ATOM 647 C CA . ALA A 1 87 ? -8.475 -8.804 9.312 1.00 90.38 87 ALA A CA 1
ATOM 648 C C . ALA A 1 87 ? -8.727 -9.138 7.836 1.00 90.38 87 ALA A C 1
ATOM 650 O O . ALA A 1 87 ? -8.013 -8.630 6.975 1.00 90.38 87 ALA A O 1
ATOM 651 N N . ASP A 1 88 ? -9.809 -9.861 7.534 1.00 89.94 88 ASP A N 1
ATOM 652 C CA . ASP A 1 88 ? -10.144 -10.272 6.165 1.00 89.94 88 ASP A CA 1
ATOM 653 C C . ASP A 1 88 ? -10.258 -9.079 5.201 1.00 89.94 88 ASP A C 1
ATOM 655 O O . ASP A 1 88 ? -9.700 -9.103 4.102 1.00 89.94 88 ASP A O 1
ATOM 659 N N . GLY A 1 89 ? -10.922 -8.000 5.634 1.00 88.56 89 GLY A N 1
ATOM 660 C CA . GLY A 1 89 ? -11.088 -6.788 4.828 1.00 88.56 89 GLY A CA 1
ATOM 661 C C . GLY A 1 89 ? -9.782 -6.012 4.630 1.00 88.56 89 GLY A C 1
ATOM 662 O O . GLY A 1 89 ? -9.544 -5.455 3.558 1.00 88.56 89 GLY A O 1
ATOM 663 N N . ILE A 1 90 ? -8.907 -6.001 5.641 1.00 91.62 90 ILE A N 1
ATOM 664 C CA . ILE A 1 90 ? -7.575 -5.384 5.547 1.00 91.62 90 ILE A CA 1
ATOM 665 C C . ILE A 1 90 ? -6.693 -6.178 4.578 1.00 91.62 90 ILE A C 1
ATOM 667 O O . ILE A 1 90 ? -6.012 -5.591 3.735 1.00 91.62 90 ILE A O 1
ATOM 671 N N . GLU A 1 91 ? -6.709 -7.505 4.668 1.00 92.38 91 GLU A N 1
ATOM 672 C CA . GLU A 1 91 ? -5.926 -8.356 3.782 1.00 92.38 91 GLU A CA 1
ATOM 673 C C . GLU A 1 91 ? -6.420 -8.310 2.334 1.00 92.38 91 GLU A C 1
ATOM 675 O O . GLU A 1 91 ? -5.607 -8.309 1.410 1.00 92.38 91 GLU A O 1
ATOM 680 N N . GLU A 1 92 ? -7.735 -8.257 2.105 1.00 92.00 92 GLU A N 1
ATOM 681 C CA . GLU A 1 92 ? -8.299 -8.114 0.761 1.00 92.00 92 GLU A CA 1
ATOM 682 C C . GLU A 1 92 ? -7.851 -6.801 0.114 1.00 92.00 92 GLU A C 1
ATOM 684 O O . GLU A 1 92 ? -7.368 -6.803 -1.023 1.00 92.00 92 GLU A O 1
ATOM 689 N N . PHE A 1 93 ? -7.905 -5.701 0.868 1.00 90.25 93 PHE A N 1
ATOM 690 C CA . PHE A 1 93 ? -7.381 -4.415 0.423 1.00 90.25 93 PHE A CA 1
ATOM 691 C C . PHE A 1 93 ? -5.883 -4.485 0.100 1.00 90.25 93 PHE A C 1
ATOM 693 O O . PHE A 1 93 ? -5.444 -4.003 -0.949 1.00 90.25 93 PHE A O 1
ATOM 700 N N . ALA A 1 94 ? -5.091 -5.124 0.966 1.00 91.56 94 ALA A N 1
ATOM 701 C CA . ALA A 1 94 ? -3.658 -5.291 0.751 1.00 91.56 94 ALA A CA 1
ATOM 702 C C . ALA A 1 94 ? -3.364 -6.114 -0.514 1.00 91.56 94 ALA A C 1
ATOM 704 O O . ALA A 1 94 ? -2.550 -5.696 -1.337 1.00 91.56 94 ALA A O 1
ATOM 705 N N . ARG A 1 95 ? -4.057 -7.243 -0.720 1.00 93.06 95 ARG A N 1
ATOM 706 C CA . ARG A 1 95 ? -3.929 -8.077 -1.928 1.00 93.06 95 ARG A CA 1
ATOM 707 C C . ARG A 1 95 ? -4.253 -7.285 -3.193 1.00 93.06 95 ARG A C 1
ATOM 709 O O . ARG A 1 95 ? -3.490 -7.345 -4.157 1.00 93.06 95 ARG A O 1
ATOM 716 N N . HIS A 1 96 ? -5.338 -6.512 -3.177 1.00 90.81 96 HIS A N 1
ATOM 717 C CA . HIS A 1 96 ? -5.736 -5.666 -4.300 1.00 90.81 96 HIS A CA 1
ATOM 718 C C . HIS A 1 96 ? -4.657 -4.626 -4.642 1.00 90.81 96 HIS A C 1
ATOM 720 O O . HIS A 1 96 ? -4.186 -4.562 -5.781 1.00 90.81 96 HIS A O 1
ATOM 726 N N . HIS A 1 97 ? -4.202 -3.854 -3.651 1.00 87.88 97 HIS A N 1
ATOM 727 C CA . HIS A 1 97 ? -3.200 -2.808 -3.867 1.00 87.88 97 HIS A CA 1
ATOM 728 C C . HIS A 1 97 ? -1.829 -3.362 -4.265 1.00 87.88 97 HIS A C 1
ATOM 730 O O . HIS A 1 97 ? -1.173 -2.789 -5.138 1.00 87.88 97 HIS A O 1
ATOM 736 N N . LEU A 1 98 ? -1.408 -4.494 -3.694 1.00 90.44 98 LEU A N 1
ATOM 737 C CA . LEU A 1 98 ? -0.182 -5.180 -4.107 1.00 90.44 98 LEU A CA 1
ATOM 738 C C . LEU A 1 98 ? -0.280 -5.680 -5.552 1.00 90.44 98 LEU A C 1
ATOM 740 O O . LEU A 1 98 ? 0.669 -5.509 -6.315 1.00 90.44 98 LEU A O 1
ATOM 744 N N . GLY A 1 99 ? -1.430 -6.224 -5.962 1.00 90.19 99 GLY A N 1
ATOM 745 C CA . GLY A 1 99 ? -1.678 -6.626 -7.347 1.00 90.19 99 GLY A CA 1
ATOM 746 C C . GLY A 1 99 ? -1.595 -5.451 -8.327 1.00 90.19 99 GLY A C 1
ATOM 747 O O . GLY A 1 99 ? -0.916 -5.541 -9.354 1.00 90.19 99 GLY A O 1
ATOM 748 N N . MET A 1 100 ? -2.212 -4.315 -7.989 1.00 88.06 100 MET A N 1
ATOM 749 C CA . MET A 1 100 ? -2.119 -3.089 -8.791 1.00 88.06 100 MET A CA 1
ATOM 750 C C . MET A 1 100 ? -0.682 -2.567 -8.888 1.00 88.06 100 MET A C 1
ATOM 752 O O . MET A 1 100 ? -0.219 -2.225 -9.980 1.00 88.06 100 MET A O 1
ATOM 756 N N . ALA A 1 101 ? 0.036 -2.523 -7.763 1.00 86.88 101 ALA A N 1
ATOM 757 C CA . ALA A 1 101 ? 1.422 -2.072 -7.715 1.00 86.88 101 ALA A CA 1
ATOM 758 C C . ALA A 1 101 ? 2.343 -2.990 -8.532 1.00 86.88 101 ALA A C 1
ATOM 760 O O . ALA A 1 101 ? 3.170 -2.503 -9.304 1.00 86.88 101 ALA A O 1
ATOM 761 N N . ALA A 1 102 ? 2.156 -4.309 -8.439 1.00 90.44 102 ALA A N 1
ATOM 762 C CA . ALA A 1 102 ? 2.897 -5.285 -9.230 1.00 90.44 102 ALA A CA 1
ATOM 763 C C . ALA A 1 102 ? 2.645 -5.103 -10.735 1.00 90.44 102 ALA A C 1
ATOM 765 O O . ALA A 1 102 ? 3.592 -5.067 -11.523 1.00 90.44 102 ALA A O 1
ATOM 766 N N . ALA A 1 103 ? 1.387 -4.909 -11.144 1.00 91.38 103 ALA A N 1
ATOM 767 C CA . ALA A 1 103 ? 1.040 -4.649 -12.540 1.00 91.38 103 ALA A CA 1
ATOM 768 C C . ALA A 1 103 ? 1.644 -3.330 -13.054 1.00 91.38 103 ALA A C 1
ATOM 770 O O . ALA A 1 103 ? 2.153 -3.271 -14.178 1.00 91.38 103 ALA A O 1
ATOM 771 N N . ALA A 1 104 ? 1.630 -2.273 -12.238 1.00 88.06 104 ALA A N 1
ATOM 772 C CA . ALA A 1 104 ? 2.261 -0.998 -12.570 1.00 88.06 104 ALA A CA 1
ATOM 773 C C . ALA A 1 104 ? 3.786 -1.141 -12.718 1.00 88.06 104 ALA A C 1
ATOM 775 O O . ALA A 1 104 ? 4.349 -0.675 -13.712 1.00 88.06 104 ALA A O 1
ATOM 776 N N . GLY A 1 105 ? 4.441 -1.845 -11.792 1.00 88.88 105 GLY A N 1
ATOM 777 C CA . GLY A 1 105 ? 5.874 -2.137 -11.851 1.00 88.88 105 GLY A CA 1
ATOM 778 C C . GLY A 1 105 ? 6.256 -2.951 -13.089 1.00 88.88 105 GLY A C 1
ATOM 779 O O . GLY A 1 105 ? 7.203 -2.599 -13.793 1.00 88.88 105 GLY A O 1
ATOM 780 N N . ALA A 1 106 ? 5.472 -3.978 -13.433 1.00 91.06 106 ALA A N 1
ATOM 781 C CA . ALA A 1 106 ? 5.685 -4.777 -14.639 1.00 91.06 106 ALA A CA 1
ATOM 782 C C . ALA A 1 106 ? 5.616 -3.925 -15.919 1.00 91.06 106 ALA A C 1
ATOM 784 O O . ALA A 1 106 ? 6.459 -4.065 -16.808 1.00 91.06 106 ALA A O 1
ATOM 785 N N . ARG A 1 107 ? 4.658 -2.989 -15.999 1.00 90.00 107 ARG A N 1
ATOM 786 C CA . ARG A 1 107 ? 4.534 -2.047 -17.126 1.00 90.00 107 ARG A CA 1
ATOM 787 C C . ARG A 1 107 ? 5.728 -1.099 -17.220 1.00 90.00 107 ARG A C 1
ATOM 789 O O . ARG A 1 107 ? 6.258 -0.898 -18.311 1.00 90.00 107 ARG A O 1
ATOM 796 N N . GLN A 1 108 ? 6.168 -0.539 -16.095 1.00 89.94 108 GLN A N 1
ATOM 797 C CA . GLN A 1 108 ? 7.327 0.358 -16.058 1.00 89.94 108 GLN A CA 1
ATOM 798 C C . GLN A 1 108 ? 8.610 -0.364 -16.482 1.00 89.94 108 GLN A C 1
ATOM 800 O O . GLN A 1 108 ? 9.378 0.157 -17.288 1.00 89.94 108 GLN A O 1
ATOM 805 N N . LEU A 1 109 ? 8.804 -1.596 -16.014 1.00 90.19 109 LEU A N 1
ATOM 806 C CA . LEU A 1 109 ? 9.953 -2.422 -16.367 1.00 90.19 109 LEU A CA 1
ATOM 807 C C . LEU A 1 109 ? 9.935 -2.845 -17.844 1.00 90.19 109 LEU A C 1
ATOM 809 O O . LEU A 1 109 ? 10.974 -2.809 -18.503 1.00 90.19 109 LEU A O 1
ATOM 813 N N . ALA A 1 110 ? 8.767 -3.181 -18.397 1.00 91.56 110 ALA A N 1
ATOM 814 C CA . ALA A 1 110 ? 8.614 -3.425 -19.831 1.00 91.56 110 ALA A CA 1
ATOM 815 C C . ALA A 1 110 ? 8.964 -2.174 -20.660 1.00 91.56 110 ALA A C 1
ATOM 817 O O . ALA A 1 110 ? 9.706 -2.271 -21.639 1.00 91.56 110 ALA A O 1
ATOM 818 N N . GLY A 1 111 ? 8.503 -0.993 -20.233 1.00 92.19 111 GLY A N 1
ATOM 819 C CA . GLY A 1 111 ? 8.856 0.286 -20.852 1.00 92.19 111 GLY A CA 1
ATOM 820 C C . GLY A 1 111 ? 10.359 0.576 -20.801 1.00 92.19 111 GLY A C 1
ATOM 821 O O . GLY A 1 111 ? 10.963 0.892 -21.827 1.00 92.19 111 GLY A O 1
ATOM 822 N N . ALA A 1 112 ? 10.987 0.393 -19.637 1.00 91.94 112 ALA A N 1
ATOM 823 C CA . ALA A 1 112 ? 12.425 0.577 -19.453 1.00 91.94 112 ALA A CA 1
ATOM 824 C C . ALA A 1 112 ? 13.250 -0.384 -20.326 1.00 91.94 112 ALA A C 1
ATOM 826 O O . ALA A 1 112 ? 14.197 0.039 -20.988 1.00 91.94 112 ALA A O 1
ATOM 827 N N . ARG A 1 113 ? 12.855 -1.662 -20.409 1.00 9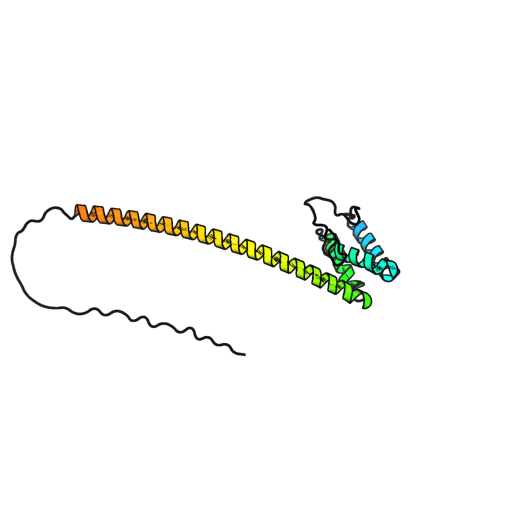2.88 113 ARG A N 1
ATOM 828 C CA . ARG A 1 113 ? 13.499 -2.653 -21.289 1.00 92.88 113 ARG A CA 1
ATOM 829 C C . ARG A 1 113 ? 13.363 -2.290 -22.765 1.00 92.88 113 ARG A C 1
ATOM 831 O O . ARG A 1 113 ? 14.335 -2.402 -23.505 1.00 92.88 113 ARG A O 1
ATOM 838 N N . ALA A 1 114 ? 12.194 -1.817 -23.195 1.00 91.69 114 ALA A N 1
ATOM 839 C CA . ALA A 1 114 ? 11.990 -1.377 -24.573 1.00 91.69 114 ALA A CA 1
ATOM 840 C C . ALA A 1 114 ? 12.861 -0.158 -24.923 1.00 91.69 114 ALA A C 1
ATOM 842 O O . ALA A 1 114 ? 13.416 -0.091 -26.021 1.00 91.69 114 ALA A O 1
ATOM 843 N N . LEU A 1 115 ? 13.021 0.791 -23.994 1.00 90.94 115 LEU A N 1
ATOM 844 C CA . LEU A 1 115 ? 13.936 1.923 -24.157 1.00 90.94 115 LEU A CA 1
ATOM 845 C C . LEU A 1 115 ? 15.399 1.464 -24.222 1.00 90.94 115 LEU A C 1
ATOM 847 O O . LEU A 1 115 ? 16.126 1.899 -25.112 1.00 90.94 115 LEU A O 1
ATOM 851 N N . ALA A 1 116 ? 15.813 0.531 -23.361 1.00 91.62 116 ALA A N 1
ATOM 852 C CA . ALA A 1 116 ? 17.161 -0.042 -23.380 1.00 91.62 116 ALA A CA 1
ATOM 853 C C . ALA A 1 116 ? 17.459 -0.823 -24.678 1.00 91.62 116 ALA A C 1
ATOM 855 O O . ALA A 1 116 ? 18.548 -0.710 -25.245 1.00 91.62 116 ALA A O 1
ATOM 856 N N . ALA A 1 117 ? 16.483 -1.569 -25.204 1.00 92.25 117 ALA A N 1
ATOM 857 C CA . ALA A 1 117 ? 16.603 -2.268 -26.484 1.00 92.25 117 ALA A CA 1
ATOM 858 C C . ALA A 1 117 ? 16.737 -1.287 -27.663 1.00 92.25 117 ALA A C 1
ATOM 860 O O . ALA A 1 117 ? 17.579 -1.468 -28.539 1.00 92.25 117 ALA A O 1
ATOM 861 N N . LYS A 1 118 ? 15.955 -0.198 -27.668 1.00 91.25 118 LYS A N 1
ATOM 862 C CA . LYS A 1 118 ? 16.075 0.864 -28.681 1.00 91.25 118 LYS A CA 1
ATOM 863 C C . LYS A 1 118 ? 17.428 1.570 -28.608 1.00 91.25 118 LYS A C 1
ATOM 865 O O . LYS A 1 118 ? 18.047 1.793 -29.646 1.00 91.25 118 LYS A O 1
ATOM 870 N N . ALA A 1 119 ? 17.897 1.881 -27.400 1.00 91.25 119 ALA A N 1
ATOM 871 C CA . ALA A 1 119 ? 19.196 2.508 -27.185 1.00 91.25 119 ALA A CA 1
ATOM 872 C C . ALA A 1 119 ? 20.343 1.605 -27.667 1.00 91.25 119 ALA A C 1
ATOM 874 O O . ALA A 1 119 ? 21.177 2.044 -28.452 1.00 91.25 119 ALA A O 1
ATOM 875 N N . SER A 1 120 ? 20.355 0.323 -27.292 1.00 87.00 120 SER A N 1
ATOM 876 C CA . SER A 1 120 ? 21.390 -0.625 -27.738 1.00 87.00 120 SER A CA 1
ATOM 877 C C . SER A 1 120 ? 21.368 -0.874 -29.250 1.00 87.00 120 SER A C 1
ATOM 879 O O . SER A 1 120 ? 22.427 -0.917 -29.873 1.00 87.00 120 SER A O 1
ATOM 881 N N . ALA A 1 121 ? 20.189 -0.943 -29.875 1.00 89.19 121 ALA A N 1
ATOM 882 C CA . ALA A 1 121 ? 20.073 -1.047 -31.329 1.00 89.19 121 ALA A CA 1
ATOM 883 C C . ALA A 1 121 ? 20.594 0.207 -32.057 1.00 89.19 121 ALA A C 1
ATOM 885 O O . ALA A 1 121 ? 21.223 0.089 -33.110 1.00 89.19 121 ALA A O 1
ATOM 886 N N . ALA A 1 122 ? 20.362 1.404 -31.508 1.00 86.94 122 ALA A N 1
ATOM 887 C CA . ALA A 1 122 ? 20.913 2.646 -32.050 1.00 86.94 122 ALA A CA 1
ATOM 888 C C . ALA A 1 122 ? 22.448 2.673 -31.941 1.00 86.94 122 ALA A C 1
ATOM 890 O O . ALA A 1 122 ? 23.124 2.929 -32.937 1.00 86.94 122 ALA A O 1
ATOM 891 N N . MET A 1 123 ? 22.994 2.295 -30.780 1.00 83.50 123 MET A N 1
ATOM 892 C CA . MET A 1 123 ? 24.443 2.199 -30.569 1.00 83.50 123 MET A CA 1
ATOM 893 C C . MET A 1 123 ? 25.091 1.152 -31.490 1.00 83.50 123 MET A C 1
ATOM 895 O O . MET A 1 123 ? 26.160 1.397 -32.044 1.00 83.50 123 MET A O 1
ATOM 899 N N . ALA A 1 124 ? 24.434 0.010 -31.724 1.00 86.25 124 ALA A N 1
ATOM 900 C CA . ALA A 1 124 ? 24.919 -1.021 -32.643 1.00 86.25 124 ALA A CA 1
ATOM 901 C C . ALA A 1 124 ? 24.919 -0.555 -34.109 1.00 86.25 124 ALA A C 1
ATOM 903 O O . ALA A 1 124 ? 25.870 -0.830 -34.840 1.00 86.25 124 ALA A O 1
ATOM 904 N N . LYS A 1 125 ? 23.893 0.191 -34.544 1.00 85.62 125 LYS A N 1
ATOM 905 C CA . LYS A 1 125 ? 23.854 0.797 -35.888 1.00 85.62 125 LYS A CA 1
ATOM 906 C C . LYS A 1 125 ? 24.953 1.836 -36.071 1.00 85.62 125 LYS A C 1
ATOM 908 O O . LYS A 1 125 ? 25.597 1.860 -37.117 1.00 85.62 125 LYS A O 1
ATOM 913 N N . GLU A 1 126 ? 25.197 2.663 -35.060 1.00 82.12 126 GLU A N 1
ATOM 914 C CA . GLU A 1 126 ? 26.268 3.657 -35.099 1.00 82.12 126 GLU A CA 1
ATOM 915 C C . GLU A 1 126 ? 27.655 2.995 -35.113 1.00 82.12 126 GLU A C 1
ATOM 917 O O . GLU A 1 126 ? 28.527 3.391 -35.889 1.00 82.12 126 GLU A O 1
ATOM 922 N N . ALA A 1 127 ? 27.852 1.938 -34.322 1.00 84.62 127 ALA A N 1
ATOM 923 C CA . ALA A 1 127 ? 29.077 1.145 -34.345 1.00 84.62 127 ALA A CA 1
ATOM 924 C C . ALA A 1 127 ? 29.293 0.475 -35.713 1.00 84.62 127 ALA A C 1
ATOM 926 O O . ALA A 1 127 ? 30.382 0.573 -36.277 1.00 84.62 127 ALA A O 1
ATOM 927 N N . ALA A 1 128 ? 28.254 -0.131 -36.297 1.00 84.56 128 ALA A N 1
ATOM 928 C CA . ALA A 1 128 ? 28.321 -0.737 -37.627 1.00 84.56 128 ALA A CA 1
ATOM 929 C C . ALA A 1 128 ? 28.633 0.300 -38.720 1.00 84.56 128 ALA A C 1
ATOM 931 O O . ALA A 1 128 ? 29.468 0.049 -39.591 1.00 84.56 128 ALA A O 1
ATOM 932 N N . ALA A 1 129 ? 28.036 1.494 -38.643 1.00 85.00 129 ALA A N 1
ATOM 933 C CA . ALA A 1 129 ? 28.335 2.598 -39.549 1.00 85.00 129 ALA A CA 1
ATOM 934 C C . ALA A 1 129 ? 29.809 3.026 -39.448 1.00 85.00 129 ALA A C 1
ATOM 936 O O . ALA A 1 129 ? 30.488 3.118 -40.472 1.00 85.00 129 ALA A O 1
ATOM 937 N N . LYS A 1 130 ? 30.344 3.192 -38.232 1.00 86.88 130 LYS A N 1
ATOM 938 C CA . LYS A 1 130 ? 31.762 3.529 -38.014 1.00 86.88 130 LYS A CA 1
ATOM 939 C C . LYS A 1 130 ? 32.703 2.441 -38.544 1.00 86.88 130 LYS A C 1
ATOM 941 O O . LYS A 1 130 ? 33.656 2.768 -39.246 1.00 86.88 130 LYS A O 1
ATOM 946 N N . VAL A 1 131 ? 32.409 1.164 -38.287 1.00 83.94 131 VAL A N 1
ATOM 947 C CA . VAL A 1 131 ? 33.200 0.022 -38.790 1.00 83.94 131 VAL A CA 1
ATOM 948 C C . VAL A 1 131 ? 33.158 -0.070 -40.320 1.00 83.94 131 VAL A C 1
ATOM 950 O O . VAL A 1 131 ? 34.174 -0.329 -40.964 1.00 83.94 131 VAL A O 1
ATOM 953 N N . SER A 1 132 ? 32.004 0.180 -40.939 1.00 71.25 132 SER A N 1
ATOM 954 C CA . SER A 1 132 ? 31.893 0.187 -42.403 1.00 71.25 132 SER A CA 1
ATOM 955 C C . SER A 1 132 ? 32.659 1.357 -43.035 1.00 71.25 132 SER A C 1
ATOM 957 O O . SER A 1 132 ? 33.322 1.179 -44.057 1.00 71.25 132 SER A O 1
ATOM 959 N N . ALA A 1 133 ? 32.659 2.526 -42.387 1.00 80.38 133 ALA A N 1
ATOM 960 C CA . ALA A 1 133 ? 33.400 3.698 -42.835 1.00 80.38 133 ALA A CA 1
ATOM 961 C C . ALA A 1 133 ? 34.922 3.500 -42.732 1.00 80.38 133 ALA A C 1
ATOM 963 O O . ALA A 1 133 ? 35.651 3.890 -43.646 1.00 80.38 133 ALA A O 1
ATOM 964 N N . THR A 1 134 ? 35.420 2.864 -41.665 1.00 81.06 134 THR A N 1
ATOM 965 C CA . THR A 1 134 ? 36.850 2.536 -41.539 1.00 81.06 134 THR A CA 1
ATOM 966 C C . THR A 1 134 ? 37.273 1.471 -42.550 1.00 81.06 134 THR A C 1
ATOM 968 O O . THR A 1 134 ? 38.288 1.650 -43.222 1.00 81.06 134 THR A O 1
ATOM 971 N N . LYS A 1 135 ? 36.467 0.419 -42.751 1.00 80.62 135 LYS A N 1
ATOM 972 C CA . LYS A 1 135 ? 36.727 -0.620 -43.762 1.00 80.62 135 LYS A CA 1
ATOM 973 C C . LYS A 1 135 ? 36.738 -0.056 -45.187 1.00 80.62 135 LYS A C 1
ATOM 975 O O . LYS A 1 135 ? 37.618 -0.402 -45.971 1.00 80.62 135 LYS A O 1
ATOM 980 N N . ALA A 1 136 ? 35.816 0.850 -45.517 1.00 81.00 136 ALA A N 1
ATOM 981 C CA . ALA A 1 136 ? 35.780 1.513 -46.821 1.00 81.00 136 ALA A CA 1
ATOM 982 C C . ALA A 1 136 ? 37.005 2.415 -47.059 1.00 81.00 136 ALA A C 1
ATOM 984 O O . ALA A 1 136 ? 37.537 2.453 -48.168 1.00 81.00 136 ALA A O 1
ATOM 985 N N . ARG A 1 137 ? 37.490 3.114 -46.022 1.00 76.62 137 ARG A N 1
ATOM 986 C CA . ARG A 1 137 ? 38.733 3.902 -46.096 1.00 76.62 137 ARG A CA 1
ATOM 987 C C . ARG A 1 137 ? 39.961 3.012 -46.296 1.00 76.62 137 ARG A C 1
ATOM 989 O O . ARG A 1 137 ? 40.792 3.327 -47.141 1.00 76.62 137 ARG A O 1
ATOM 996 N N . ALA A 1 138 ? 40.040 1.887 -45.586 1.00 79.06 138 ALA A N 1
ATOM 997 C CA . ALA A 1 138 ? 41.122 0.917 -45.747 1.00 79.06 138 ALA A CA 1
ATOM 998 C C . ALA A 1 138 ? 41.133 0.278 -47.149 1.00 79.06 138 ALA A C 1
ATOM 1000 O O . ALA A 1 138 ? 42.194 0.158 -47.752 1.00 79.06 138 ALA A O 1
ATOM 1001 N N . ALA A 1 139 ? 39.964 -0.064 -47.704 1.00 77.38 139 ALA A N 1
ATOM 1002 C CA . ALA A 1 139 ? 39.853 -0.616 -49.056 1.00 77.38 139 ALA A CA 1
ATOM 1003 C C . ALA A 1 139 ? 40.293 0.385 -50.138 1.00 77.38 139 ALA A C 1
ATOM 1005 O O . ALA A 1 139 ? 41.015 0.014 -51.058 1.00 77.38 139 ALA A O 1
ATOM 1006 N N . LYS A 1 140 ? 39.920 1.666 -50.002 1.00 78.25 140 LYS A N 1
ATOM 1007 C CA . LYS A 1 140 ? 40.394 2.727 -50.907 1.00 78.25 140 LYS A CA 1
ATOM 1008 C C . LYS A 1 140 ? 41.908 2.934 -50.813 1.00 78.25 140 LYS A C 1
ATOM 1010 O O . LYS A 1 140 ? 42.557 3.085 -51.839 1.00 78.25 140 LYS A O 1
ATOM 1015 N N . ALA A 1 141 ? 42.475 2.902 -49.606 1.00 76.62 141 ALA A N 1
ATOM 1016 C CA . ALA A 1 141 ? 43.922 3.000 -49.414 1.00 76.62 141 ALA A CA 1
ATOM 1017 C C . ALA A 1 141 ? 44.674 1.795 -50.013 1.00 76.62 141 ALA A C 1
ATOM 1019 O O . ALA A 1 141 ? 45.727 1.971 -50.616 1.00 76.62 141 ALA A O 1
ATOM 1020 N N . ALA A 1 142 ? 44.118 0.584 -49.892 1.00 75.75 142 ALA A N 1
ATOM 1021 C CA . ALA A 1 142 ? 44.687 -0.621 -50.493 1.00 75.75 142 ALA A CA 1
ATOM 1022 C C . ALA A 1 142 ? 44.635 -0.592 -52.030 1.00 75.75 142 ALA A C 1
ATOM 1024 O O . ALA A 1 142 ? 45.610 -0.973 -52.669 1.00 75.75 142 ALA A O 1
ATOM 1025 N N . ALA A 1 143 ? 43.541 -0.097 -52.621 1.00 71.88 143 ALA A N 1
ATOM 1026 C CA . ALA A 1 143 ? 43.414 0.049 -54.072 1.00 71.88 143 ALA A CA 1
ATOM 1027 C C . ALA A 1 143 ? 44.421 1.061 -54.641 1.00 71.88 143 ALA A C 1
ATOM 1029 O O . ALA A 1 143 ? 45.141 0.739 -55.578 1.00 71.88 143 ALA A O 1
ATOM 1030 N N . LEU A 1 144 ? 44.555 2.234 -54.009 1.00 71.69 144 LEU A N 1
ATOM 1031 C CA . LEU A 1 144 ? 45.548 3.241 -54.409 1.00 71.69 144 LEU A CA 1
ATOM 1032 C C . LEU A 1 144 ? 46.989 2.726 -54.277 1.00 71.69 144 LEU A C 1
ATOM 1034 O O . LEU A 1 144 ? 47.851 3.089 -55.072 1.00 71.69 144 LEU A O 1
ATOM 1038 N N . LYS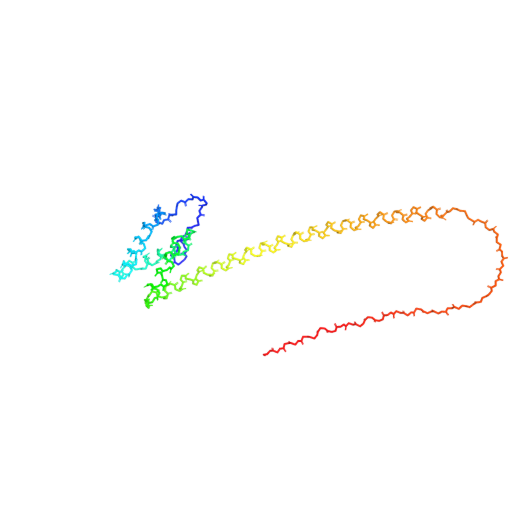 A 1 145 ? 47.259 1.863 -53.289 1.00 72.75 145 LYS A N 1
ATOM 1039 C CA . LYS A 1 145 ? 48.566 1.214 -53.139 1.00 72.75 145 LYS A CA 1
ATOM 1040 C C . LYS A 1 145 ? 48.827 0.177 -54.241 1.00 72.75 145 LYS A C 1
ATOM 1042 O O . LYS A 1 145 ? 49.924 0.150 -54.780 1.00 72.75 145 LYS A O 1
ATOM 1047 N N . ALA A 1 146 ? 47.825 -0.623 -54.608 1.00 70.31 146 ALA A N 1
ATOM 1048 C CA . ALA A 1 146 ? 47.933 -1.594 -55.698 1.00 70.31 146 ALA A CA 1
ATOM 1049 C C . ALA A 1 146 ? 48.113 -0.923 -57.075 1.00 70.31 146 ALA A C 1
ATOM 1051 O O . ALA A 1 146 ? 48.851 -1.432 -57.912 1.00 70.31 146 ALA A O 1
ATOM 1052 N N . GLU A 1 147 ? 47.488 0.235 -57.300 1.00 65.75 147 GLU A N 1
ATOM 1053 C CA . GLU A 1 147 ? 47.678 1.031 -58.521 1.00 65.75 147 GLU A CA 1
ATOM 1054 C C . GLU A 1 147 ? 49.070 1.682 -58.589 1.00 65.75 147 GLU A C 1
ATOM 1056 O O . GLU A 1 147 ? 49.648 1.768 -59.669 1.00 65.75 147 GLU A O 1
ATOM 1061 N N . ALA A 1 148 ? 49.651 2.079 -57.450 1.00 64.38 148 ALA A N 1
ATOM 1062 C CA . ALA A 1 148 ? 51.013 2.620 -57.388 1.00 64.38 148 ALA A CA 1
ATOM 1063 C C . ALA A 1 148 ? 52.111 1.561 -57.627 1.00 64.38 148 ALA A C 1
ATOM 1065 O O . ALA A 1 148 ? 53.214 1.909 -58.040 1.00 64.38 148 ALA A O 1
ATOM 1066 N N . GLU A 1 149 ? 51.819 0.280 -57.384 1.00 58.28 149 GLU A N 1
ATOM 1067 C CA . GLU A 1 149 ? 52.735 -0.849 -57.622 1.00 58.28 149 GLU A CA 1
ATOM 1068 C C . GLU A 1 149 ? 52.602 -1.430 -59.054 1.00 58.28 149 GLU A C 1
ATOM 1070 O O . GLU A 1 149 ? 53.430 -2.231 -59.483 1.00 58.28 149 GLU A O 1
ATOM 1075 N N . GLY A 1 150 ? 51.593 -1.003 -59.826 1.00 50.19 150 GLY A N 1
ATOM 1076 C CA . GLY A 1 150 ? 51.299 -1.461 -61.190 1.00 50.19 150 GLY A CA 1
ATOM 1077 C C . GLY A 1 150 ? 51.940 -0.622 -62.301 1.00 50.19 150 GLY A C 1
ATOM 1078 O O . GLY A 1 150 ? 51.250 -0.242 -63.246 1.00 50.19 150 GLY A O 1
ATOM 1079 N N . GLY A 1 151 ? 53.237 -0.322 -62.201 1.00 41.06 151 GLY A N 1
ATOM 1080 C CA . GLY A 1 151 ? 53.970 0.461 -63.200 1.00 41.06 151 GLY A CA 1
ATOM 1081 C C . GLY A 1 151 ? 55.459 0.115 -63.278 1.00 41.06 151 GLY A C 1
ATOM 1082 O O . GLY A 1 151 ? 56.248 0.619 -62.491 1.00 41.06 151 GLY A O 1
ATOM 1083 N N . ASP A 1 152 ? 55.789 -0.675 -64.305 1.00 39.03 152 ASP A N 1
ATOM 1084 C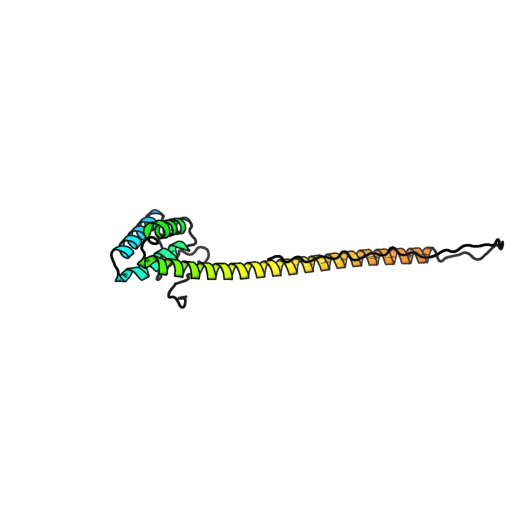 CA . ASP A 1 152 ? 57.105 -0.925 -64.921 1.00 39.03 152 ASP A CA 1
ATOM 1085 C C . ASP A 1 152 ? 58.040 -1.993 -64.308 1.00 39.03 152 ASP A C 1
ATOM 1087 O O . ASP A 1 152 ? 58.834 -1.713 -63.418 1.00 39.03 152 ASP A O 1
ATOM 1091 N N . VAL A 1 153 ? 58.013 -3.209 -64.885 1.00 37.16 153 VAL A N 1
ATOM 1092 C CA . VAL A 1 153 ? 59.219 -4.026 -65.144 1.00 37.16 153 VAL A CA 1
ATOM 1093 C C . VAL A 1 153 ? 59.002 -4.869 -66.415 1.00 37.16 153 VAL A C 1
ATOM 1095 O O . VAL A 1 153 ? 58.325 -5.899 -66.381 1.00 37.16 153 VAL A O 1
ATOM 1098 N N . ILE A 1 154 ? 59.644 -4.503 -67.533 1.00 40.72 154 ILE A N 1
ATOM 1099 C CA . ILE A 1 154 ? 59.982 -5.447 -68.617 1.00 40.72 154 ILE A CA 1
ATOM 1100 C C . ILE A 1 154 ? 61.477 -5.822 -68.523 1.00 40.72 154 ILE A C 1
ATOM 1102 O O . ILE A 1 154 ? 62.356 -5.023 -68.817 1.00 40.72 154 ILE A O 1
ATOM 1106 N N . LYS A 1 155 ? 61.698 -7.087 -68.127 1.00 41.75 155 LYS A N 1
ATOM 1107 C CA . LYS A 1 155 ? 62.772 -8.070 -68.430 1.00 41.75 155 LYS A CA 1
ATOM 1108 C C . LYS A 1 155 ? 64.255 -7.655 -68.565 1.00 41.75 155 LYS A C 1
ATOM 1110 O O . LYS A 1 155 ? 64.667 -7.139 -69.595 1.00 41.75 155 LYS A O 1
ATOM 1115 N N . ALA A 1 156 ? 65.082 -8.252 -67.699 1.00 32.69 156 ALA A N 1
ATOM 1116 C CA . ALA A 1 156 ? 66.097 -9.270 -68.047 1.00 32.69 156 ALA A CA 1
ATOM 1117 C C . ALA A 1 156 ? 66.488 -10.007 -66.743 1.00 32.69 156 ALA A C 1
ATOM 1119 O O . ALA A 1 156 ? 66.847 -9.373 -65.765 1.00 32.69 156 ALA A O 1
ATOM 1120 N N . GLY A 1 157 ? 66.308 -11.318 -66.611 1.00 32.50 157 GLY A N 1
ATOM 1121 C CA . GLY A 1 157 ? 67.267 -12.283 -67.127 1.00 32.50 157 GLY A CA 1
ATOM 1122 C C . GLY A 1 157 ? 66.952 -13.688 -66.609 1.00 32.50 157 GLY A C 1
ATOM 1123 O O . GLY A 1 157 ? 66.593 -13.886 -65.451 1.00 32.50 157 GLY A O 1
ATOM 1124 N N . THR A 1 158 ? 67.063 -14.644 -67.520 1.00 39.00 158 THR A N 1
ATOM 1125 C CA . THR A 1 158 ? 66.996 -16.087 -67.305 1.00 39.00 158 THR A CA 1
ATOM 1126 C C . THR A 1 158 ? 68.179 -16.567 -66.467 1.00 39.00 158 THR A C 1
ATOM 1128 O O . THR A 1 158 ? 69.310 -16.406 -66.908 1.00 39.00 158 THR A O 1
ATOM 1131 N N . THR A 1 159 ? 67.918 -17.280 -65.373 1.00 34.06 159 THR A N 1
ATOM 1132 C CA . THR A 1 159 ? 68.680 -18.480 -64.987 1.00 34.06 159 THR A CA 1
ATOM 1133 C C . THR A 1 159 ? 67.782 -19.399 -64.165 1.00 34.06 159 THR A C 1
ATOM 1135 O O . THR A 1 159 ? 67.248 -19.034 -63.122 1.00 34.06 159 THR A O 1
ATOM 1138 N N . ALA A 1 160 ? 67.589 -20.605 -64.688 1.00 40.28 160 ALA A N 1
ATOM 1139 C CA . ALA A 1 160 ? 66.914 -21.701 -64.020 1.00 40.28 160 ALA A CA 1
ATOM 1140 C C . ALA A 1 160 ? 67.836 -22.320 -62.966 1.00 40.28 160 ALA A C 1
ATOM 1142 O O . ALA A 1 160 ? 68.960 -22.671 -63.315 1.00 40.28 160 ALA A O 1
ATOM 1143 N N . ILE A 1 161 ? 67.337 -22.541 -61.744 1.00 36.09 161 ILE A N 1
ATOM 1144 C CA . ILE A 1 161 ? 67.731 -23.679 -60.900 1.00 36.09 161 ILE A CA 1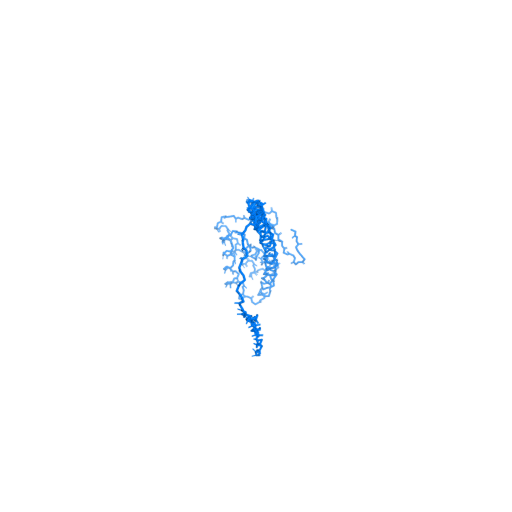
ATOM 1145 C C . ILE A 1 161 ? 66.473 -24.215 -60.189 1.00 36.09 161 ILE A C 1
ATOM 1147 O O . ILE A 1 161 ? 65.805 -23.513 -59.435 1.00 36.09 161 ILE A O 1
ATOM 1151 N N . SER A 1 162 ? 66.172 -25.468 -60.530 1.00 37.34 162 SER A N 1
ATOM 1152 C CA . SER A 1 162 ? 65.321 -26.478 -59.881 1.00 37.34 162 SER A CA 1
ATOM 1153 C C . SER A 1 162 ? 65.474 -26.471 -58.341 1.00 37.34 162 SER A C 1
ATOM 1155 O O . SER A 1 162 ? 66.552 -26.180 -57.845 1.00 37.34 162 SER A O 1
ATOM 1157 N N . THR A 1 163 ? 64.532 -26.823 -57.466 1.00 39.12 163 THR A N 1
ATOM 1158 C CA . THR A 1 163 ? 63.819 -28.105 -57.310 1.00 39.12 163 THR A CA 1
ATOM 1159 C C . THR A 1 163 ? 62.972 -27.972 -56.024 1.00 39.12 163 THR A C 1
ATOM 1161 O O . THR A 1 163 ? 63.420 -27.315 -55.088 1.00 39.12 163 THR A O 1
ATOM 1164 N N . ASP A 1 164 ? 61.800 -28.609 -55.992 1.00 38.62 164 ASP A N 1
ATOM 1165 C CA . ASP A 1 164 ? 61.110 -29.211 -54.833 1.00 38.62 164 ASP A CA 1
ATOM 1166 C C . ASP A 1 164 ? 60.913 -28.442 -53.509 1.00 38.62 164 ASP A C 1
ATOM 1168 O O . ASP A 1 164 ? 61.844 -28.182 -52.755 1.00 38.62 164 ASP A O 1
ATOM 1172 N N . CYS A 1 165 ? 59.641 -28.221 -53.144 1.00 33.88 165 CYS A N 1
ATOM 1173 C CA . CYS A 1 165 ? 58.952 -28.978 -52.077 1.00 33.88 165 CYS A CA 1
ATOM 1174 C C . CYS A 1 165 ? 57.679 -28.251 -51.603 1.00 33.88 165 CYS A C 1
ATOM 1176 O O . CYS A 1 165 ? 57.733 -27.208 -50.953 1.00 33.88 165 CYS A O 1
ATOM 1178 N N . LEU A 1 166 ? 56.519 -28.861 -51.861 1.00 42.59 166 LEU A N 1
ATOM 1179 C CA . LEU A 1 166 ? 55.327 -28.713 -51.014 1.00 42.59 166 LEU A CA 1
ATOM 1180 C C . LEU A 1 166 ? 55.599 -29.384 -49.649 1.00 42.59 166 LEU A C 1
ATOM 1182 O O . LEU A 1 166 ? 56.357 -30.355 -49.611 1.00 42.59 166 LEU A O 1
ATOM 1186 N N . PRO A 1 167 ? 54.965 -28.941 -48.542 1.00 51.91 167 PRO A N 1
ATOM 1187 C CA . PRO A 1 167 ? 53.686 -29.566 -48.190 1.00 51.91 167 PRO A CA 1
ATOM 1188 C C . PRO A 1 167 ? 52.640 -28.673 -47.487 1.00 51.91 167 PRO A C 1
ATOM 1190 O O . PRO A 1 167 ? 52.920 -27.889 -46.589 1.00 51.91 167 PRO A O 1
ATOM 1193 N N . THR A 1 168 ? 51.395 -28.923 -47.894 1.00 42.41 168 THR A N 1
ATOM 1194 C CA . THR A 1 168 ? 50.263 -29.333 -47.045 1.00 42.41 168 THR A CA 1
ATOM 1195 C C . THR A 1 168 ? 49.734 -28.398 -45.950 1.00 42.41 168 THR A C 1
ATOM 1197 O O . THR A 1 168 ? 50.266 -28.255 -44.853 1.00 42.41 168 THR A O 1
ATOM 1200 N N . VAL A 1 169 ? 48.529 -27.908 -46.248 1.00 46.66 169 VAL A N 1
ATOM 1201 C CA . VAL A 1 169 ? 47.484 -27.418 -45.342 1.00 46.66 169 VAL A CA 1
ATOM 1202 C C . VAL A 1 169 ? 47.265 -28.367 -44.161 1.00 46.66 169 VAL A C 1
ATOM 1204 O O . VAL A 1 169 ? 46.973 -29.541 -44.365 1.00 46.66 169 VAL A O 1
ATOM 1207 N N . THR A 1 170 ? 47.278 -27.842 -42.933 1.00 43.91 170 THR A N 1
ATOM 1208 C CA . THR A 1 170 ? 46.614 -28.498 -41.795 1.00 43.91 170 THR A CA 1
ATOM 1209 C C . THR A 1 170 ? 45.836 -27.459 -40.989 1.00 43.91 170 THR A C 1
ATOM 1211 O O . THR A 1 170 ? 46.410 -26.559 -40.382 1.00 43.91 170 THR A O 1
ATOM 1214 N N . SER A 1 171 ? 44.508 -27.558 -41.026 1.00 54.38 171 SER A N 1
ATOM 1215 C CA . SER A 1 171 ? 43.584 -26.771 -40.204 1.00 54.38 171 SER A CA 1
ATOM 1216 C C . SER A 1 171 ? 43.622 -27.237 -38.743 1.00 54.38 171 SER A C 1
ATOM 1218 O O . SER A 1 171 ? 43.623 -28.448 -38.512 1.00 54.38 171 SER A O 1
ATOM 1220 N N . PRO A 1 172 ? 43.544 -26.345 -37.741 1.00 47.75 172 PRO A N 1
ATOM 1221 C CA . PRO A 1 172 ? 43.183 -26.762 -36.397 1.00 47.75 172 PRO A CA 1
ATOM 1222 C C . PRO A 1 172 ? 41.664 -26.956 -36.295 1.00 47.75 172 PRO A C 1
ATOM 1224 O O . PRO A 1 172 ? 40.858 -26.071 -36.586 1.00 47.75 172 PRO A O 1
ATOM 1227 N N . LYS A 1 173 ? 41.307 -28.170 -35.887 1.00 49.81 173 LYS A N 1
ATOM 1228 C CA . LYS A 1 173 ? 39.976 -28.659 -35.537 1.00 49.81 173 LYS A CA 1
ATOM 1229 C C . LYS A 1 173 ? 39.539 -27.993 -34.226 1.00 49.81 173 LYS A C 1
ATOM 1231 O O . LYS A 1 173 ? 40.210 -28.162 -33.215 1.00 49.81 173 LYS A O 1
ATOM 1236 N N . ILE A 1 174 ? 38.446 -27.229 -34.243 1.00 53.41 174 ILE A N 1
ATOM 1237 C CA . ILE A 1 174 ? 37.806 -26.719 -33.021 1.00 53.41 174 ILE A CA 1
ATOM 1238 C C . ILE A 1 174 ? 36.645 -27.660 -32.700 1.00 53.41 174 ILE A C 1
ATOM 1240 O O . ILE A 1 174 ? 35.669 -27.730 -33.445 1.00 53.41 174 ILE A O 1
ATOM 1244 N N . GLU A 1 175 ? 36.789 -28.421 -31.619 1.00 58.53 175 GLU A N 1
ATOM 1245 C CA . GLU A 1 175 ? 35.720 -29.234 -31.041 1.00 58.53 175 GLU A CA 1
ATOM 1246 C C . GLU A 1 175 ? 34.688 -28.337 -30.328 1.00 58.53 175 GLU A C 1
ATOM 1248 O O . GLU A 1 175 ? 35.068 -27.343 -29.702 1.00 58.53 175 GLU A O 1
ATOM 1253 N N . PRO A 1 176 ? 33.384 -28.657 -30.391 1.00 57.41 176 PRO A N 1
ATOM 1254 C CA . PRO A 1 176 ? 32.375 -27.956 -29.610 1.00 57.41 176 PRO A CA 1
ATOM 1255 C C . PRO A 1 176 ? 32.390 -28.442 -28.155 1.00 57.41 176 PRO A C 1
ATOM 1257 O O . PRO A 1 176 ? 32.185 -29.622 -27.876 1.00 57.41 176 PRO A O 1
ATOM 1260 N N . ILE A 1 177 ? 32.577 -27.514 -27.214 1.00 49.66 177 ILE A N 1
ATOM 1261 C CA . ILE A 1 177 ? 32.355 -27.772 -25.788 1.00 49.66 177 ILE A CA 1
ATOM 1262 C C . ILE A 1 177 ? 30.846 -27.904 -25.561 1.00 49.66 177 ILE A C 1
ATOM 1264 O O . ILE A 1 177 ? 30.079 -26.963 -25.771 1.00 49.66 177 ILE A O 1
ATOM 1268 N N . ALA A 1 178 ? 30.439 -29.102 -25.146 1.00 46.97 178 ALA A N 1
ATOM 1269 C CA . ALA A 1 178 ? 29.088 -29.433 -24.732 1.00 46.97 178 ALA A CA 1
ATOM 1270 C C . ALA A 1 178 ? 28.705 -28.660 -23.459 1.00 46.97 178 ALA A C 1
ATOM 1272 O O . ALA A 1 178 ? 29.399 -28.722 -22.446 1.00 46.97 178 ALA A O 1
ATOM 1273 N N . ILE A 1 179 ? 27.569 -27.967 -23.503 1.00 46.31 179 ILE A N 1
ATOM 1274 C CA . ILE A 1 179 ? 26.894 -27.442 -22.315 1.00 46.31 179 ILE A CA 1
ATOM 1275 C C . ILE A 1 179 ? 25.976 -28.564 -21.826 1.00 46.31 179 ILE A C 1
ATOM 1277 O O . ILE A 1 179 ? 24.922 -28.810 -22.413 1.00 46.31 179 ILE A O 1
ATOM 1281 N N . ALA A 1 180 ? 26.412 -29.300 -20.805 1.00 45.69 180 ALA A N 1
ATOM 1282 C CA . ALA A 1 180 ? 25.566 -30.271 -20.131 1.00 45.69 180 ALA A CA 1
ATOM 1283 C C . ALA A 1 180 ? 24.581 -29.525 -19.224 1.00 45.69 180 ALA A C 1
ATOM 1285 O O . ALA A 1 180 ? 24.971 -28.834 -18.285 1.00 45.69 180 ALA A O 1
ATOM 1286 N N . SER A 1 181 ? 23.301 -29.675 -19.555 1.00 48.75 181 SER A N 1
ATOM 1287 C CA . SER A 1 181 ? 22.183 -29.447 -18.652 1.00 48.75 181 SER A CA 1
ATOM 1288 C C . SER A 1 181 ? 22.244 -30.475 -17.524 1.00 48.75 181 SER A C 1
ATOM 1290 O O . SER A 1 181 ? 22.370 -31.669 -17.797 1.00 48.75 181 SER A O 1
ATOM 1292 N N . THR A 1 182 ? 22.110 -30.030 -16.280 1.00 52.81 182 THR A N 1
ATOM 1293 C CA . THR A 1 182 ? 21.661 -30.887 -15.180 1.00 52.81 182 THR A CA 1
ATOM 1294 C C . THR A 1 182 ? 20.595 -30.140 -14.397 1.00 52.81 182 THR A C 1
ATOM 1296 O O . THR A 1 182 ? 20.897 -29.335 -13.515 1.00 52.81 182 THR A O 1
ATOM 1299 N N . ASP A 1 183 ? 19.352 -30.421 -14.781 1.00 44.84 183 ASP A N 1
ATOM 1300 C CA . ASP A 1 183 ? 18.222 -30.532 -13.868 1.00 44.84 183 ASP A CA 1
ATOM 1301 C C . ASP A 1 183 ? 18.535 -31.575 -12.786 1.00 44.84 183 ASP A C 1
ATOM 1303 O O . ASP A 1 183 ? 18.909 -32.702 -13.110 1.00 44.84 183 ASP A O 1
ATOM 1307 N N . THR A 1 184 ? 18.309 -31.199 -11.530 1.00 50.97 184 THR A N 1
ATOM 1308 C CA . THR A 1 184 ? 18.005 -32.082 -10.391 1.00 50.97 184 THR A CA 1
ATOM 1309 C C . THR A 1 184 ? 17.132 -31.219 -9.470 1.00 50.97 184 THR A C 1
ATOM 1311 O O . THR A 1 184 ? 17.583 -30.155 -9.045 1.00 50.97 184 THR A O 1
ATOM 1314 N N . ALA A 1 185 ? 15.811 -31.416 -9.476 1.00 51.47 185 ALA A N 1
ATOM 1315 C CA . ALA A 1 185 ? 15.050 -32.320 -8.597 1.00 51.47 185 ALA A CA 1
ATOM 1316 C C . ALA A 1 185 ? 15.122 -31.913 -7.118 1.00 51.47 185 ALA A C 1
ATOM 1318 O O . ALA A 1 185 ? 16.228 -31.974 -6.539 1.00 51.47 185 ALA A O 1
#

pLDDT: mean 73.06, std 20.01, range [32.5, 93.12]

Sequence (185 aa):
ACDRHGFFVDTPKAGGAVRWGGRVLPTSGEAVTLALSTLRDLILERPPARTACLSLVLECAVHSDDVVRGRAIRLVANKLHPVAHLADGIEEFARHHLGMAAAAGARQLAGARALAAKASAAMAKEAAAKVSATKARAAKAAALKAEAEGGDVIKAGTTAISTDCLPTVTSPKIEPIAIASTDTA

Radius of gyration: 38.04 Å; chains: 1; bounding box: 92×52×88 Å